Protein 1IHN (pdb70)

CATH classification: 3.40.1230.10

B-factor: mean 41.03, std 13.91, range [16.28, 86.59]

Sequence (222 aa):
SHFSDCRFGSVTYRGREYRSDIVVHVDGSVTPRRKEISRRKYGTSHVAEEELEELLEEKPESIIIGSGVHGALETGFRSDATVLPTCEAIKRYNEERSAGRRVAAIIHVTCSHFSDCRFGSVTYRGREYRSDIVVHVDGSVTPRRKEISRRKYGTSHVAEEELEELLEEKPESIIIGSGVHGALETGFRSDATVLPTCEAIKRYNEERSAGRRVAAIIHVTC

Radius of gyration: 17.79 Å; Cα contacts (8 Å, |Δi|>4): 492; chains: 2; bounding box: 38×43×44 Å

Solvent-accessible surface area: 10572 Å² total

InterPro domains:
  IPR007523 NDUFAF3/Mth938 domain-containing protein [PF04430] (3-108)
  IPR034096 Mth938 domain-containing protein [cd05126] (1-109)
  IPR036748 MTH938-like superfamily [G3DSA:3.40.1230.10] (1-111)
  IPR036748 MTH938-like superfamily [SSF64076] (2-111)

Organism: Methanothermobacter thermautotrophicus (strain ATCC 29096 / DSM 1053 / JCM 10044 / NBRC 100330 / Delta H) (NCBI:txid187420)

Nearest PDB structures (foldseek):
  1ihn-assembly2_B  TM=1.002E+00  e=2.138E-21  Methanothermobacter thermautotrophicus
  2cyj-assembly1_A  TM=8.741E-01  e=2.170E-11  Pyrococcus horikoshii OT3
  2q4q-assembly1_A  TM=7.690E-01  e=3.054E-07  Homo sapiens
  2q4q-assembly2_B  TM=7.538E-01  e=2.117E-06  Homo sapiens
  2fi9-assembly1_A  TM=6.230E-01  e=4.789E-04  Bartonella henselae str. Houston-1

Foldseek 3Di:
DWWDDADAQWTRTPRRIDSAKWKQALVRDIDHQPLVVVCVVPVGSLEACVSCVVRVVSVFPEEEEACEAVNSRYYPDDDRHHYDHQVVRVVVQCVCVVVVGSYMYIHGRHD/DWWDDADAQWTAIPRRIDRFKWKQALVRDIDHQPLVVVCVVPVGSLEEPVSCVVRVVSVFPAEEEQCEAVGDGYYDDDPHHHYDNQVVRVVVVVVCVVVVGRYIYIYGRHD

Structure (mmCIF, N/CA/C/O backbone):
data_1IHN
#
_entry.id   1IHN
#
_cell.length_a   63.630
_cell.length_b   63.630
_cell.length_c   116.800
_cell.angle_alpha   90.00
_cell.angle_beta   90.00
_cell.angle_gamma   90.00
#
_symmetry.space_group_name_H-M   'P 41 21 2'
#
loop_
_entity.id
_entity.type
_entity.pdbx_description
1 polymer 'hypothetical protein MTH938'
2 non-polymer 'CHLORIDE ION'
3 water water
#
loop_
_atom_site.group_PDB
_atom_site.id
_atom_site.type_symbol
_atom_site.label_atom_id
_atom_site.label_alt_id
_atom_site.label_comp_id
_atom_site.label_asym_id
_atom_site.label_entity_id
_atom_site.label_seq_id
_atom_site.pdbx_PDB_ins_code
_atom_site.Cartn_x
_atom_site.Cartn_y
_atom_site.Cartn_z
_atom_site.occupancy
_atom_site.B_iso_or_equiv
_atom_site.auth_seq_id
_atom_site.auth_comp_id
_atom_site.auth_asym_id
_atom_site.auth_atom_id
_atom_site.pdbx_PDB_model_num
ATOM 1 N N . SER A 1 1 ? 13.156 2.173 34.340 1.00 48.03 9 SER A N 1
ATOM 2 C CA . SER A 1 1 ? 13.415 2.800 35.672 1.00 51.38 9 SER A CA 1
ATOM 3 C C . SER A 1 1 ? 14.047 4.177 35.516 1.00 50.41 9 SER A C 1
ATOM 4 O O . SER A 1 1 ? 15.229 4.288 35.189 1.00 55.89 9 SER A O 1
ATOM 7 N N . HIS A 1 2 ? 13.257 5.223 35.755 1.00 45.90 10 HIS A N 1
ATOM 8 C CA . HIS A 1 2 ? 13.741 6.599 35.635 1.00 43.38 10 HIS A CA 1
ATOM 9 C C . HIS A 1 2 ? 14.133 7.153 37.007 1.00 39.68 10 HIS A C 1
ATOM 10 O O . HIS A 1 2 ? 13.374 7.903 37.629 1.00 37.37 10 HIS A O 1
ATOM 25 N N . PHE A 1 4 ? 17.382 8.744 39.771 1.00 32.43 12 PHE A N 1
ATOM 26 C CA . PHE A 1 4 ? 18.658 9.411 39.964 1.00 31.68 12 PHE A CA 1
ATOM 27 C C . PHE A 1 4 ? 19.394 8.353 40.783 1.00 34.28 12 PHE A C 1
ATOM 28 O O . PHE A 1 4 ? 18.793 7.708 41.645 1.00 28.28 12 PHE A O 1
ATOM 36 N N . SER A 1 5 ? 20.679 8.156 40.519 1.00 38.78 13 SER A N 1
ATOM 37 C CA . SER A 1 5 ? 21.435 7.150 41.258 1.00 38.05 13 SER A CA 1
ATOM 38 C C . SER A 1 5 ? 22.725 7.704 41.842 1.00 39.28 13 SER A C 1
ATOM 39 O O . SER A 1 5 ? 23.572 6.954 42.322 1.00 41.24 13 SER A O 1
ATOM 42 N N . ASP A 1 6 ? 22.875 9.021 41.803 1.00 40.09 14 ASP A N 1
ATOM 43 C CA . ASP A 1 6 ? 24.067 9.646 42.347 1.00 40.43 14 ASP A CA 1
ATOM 44 C C . ASP A 1 6 ? 23.979 11.164 42.376 1.00 41.63 14 ASP A C 1
ATOM 45 O O . ASP A 1 6 ? 23.509 11.799 41.429 1.00 40.02 14 ASP A O 1
ATOM 50 N N . CYS A 1 7 ? 24.431 11.732 43.487 1.00 42.58 15 CYS A N 1
ATOM 51 C CA . CYS A 1 7 ? 24.438 13.171 43.681 1.00 46.04 15 CYS A CA 1
ATOM 52 C C . CYS A 1 7 ? 25.733 13.536 44.384 1.00 46.42 15 CYS A C 1
ATOM 53 O O . CYS A 1 7 ? 26.160 12.852 45.313 1.00 49.05 15 CYS A O 1
ATOM 56 N N . ARG A 1 8 ? 26.357 14.609 43.919 1.00 46.54 16 ARG A N 1
ATOM 57 C CA . ARG A 1 8 ? 27.606 15.109 44.484 1.00 48.44 16 ARG A CA 1
ATOM 58 C C . ARG A 1 8 ? 27.824 16.476 43.857 1.00 50.23 16 ARG A C 1
ATOM 59 O O . ARG A 1 8 ? 27.203 16.791 42.841 1.00 47.20 16 ARG A O 1
ATOM 67 N N . PHE A 1 9 ? 28.690 17.294 44.447 1.00 50.31 17 PHE A N 1
ATOM 68 C CA . PHE A 1 9 ? 28.919 18.616 43.883 1.00 49.49 17 PHE A CA 1
ATOM 69 C C . PHE A 1 9 ? 29.298 18.493 42.418 1.00 43.72 17 PHE A C 1
ATOM 70 O O . PHE A 1 9 ? 30.108 17.647 42.051 1.00 44.00 17 PHE A O 1
ATOM 78 N N . GLY A 1 10 ? 28.694 19.337 41.588 1.00 42.50 18 GLY A N 1
ATOM 79 C CA . GLY A 1 10 ? 28.995 19.334 40.168 1.00 35.51 18 GLY A CA 1
ATOM 80 C C . GLY A 1 10 ? 28.527 18.140 39.363 1.00 34.33 18 GLY A C 1
ATOM 81 O O . GLY A 1 10 ? 28.811 18.070 38.165 1.00 39.77 18 GLY A O 1
ATOM 82 N N . SER A 1 11 ? 27.805 17.208 39.978 1.00 34.43 19 SER A N 1
ATOM 83 C CA . SER A 1 11 ? 27.349 16.045 39.224 1.00 38.11 19 SER A CA 1
ATOM 84 C C . SER A 1 11 ? 26.198 15.220 39.808 1.00 39.93 19 SER A C 1
ATOM 85 O O . SER A 1 11 ? 26.124 14.980 41.016 1.00 41.83 19 SER A O 1
ATOM 88 N N . VAL A 1 12 ? 25.301 14.795 38.923 1.00 33.52 20 VAL A N 1
ATOM 89 C CA . VAL A 1 12 ? 24.168 13.952 39.288 1.00 33.96 20 VAL A CA 1
ATOM 90 C C . VAL A 1 12 ? 24.057 12.881 38.213 1.00 32.78 20 VAL A C 1
ATOM 91 O O . VAL A 1 12 ? 24.477 13.095 37.072 1.00 29.75 20 VAL A O 1
ATOM 95 N N . THR A 1 13 ? 23.516 11.726 38.581 1.00 30.45 21 THR A N 1
ATOM 96 C CA . THR A 1 13 ? 23.350 10.635 37.635 1.00 29.22 21 THR A CA 1
ATOM 97 C C . THR A 1 13 ? 21.870 10.288 37.527 1.00 30.87 21 THR A C 1
ATOM 98 O O . THR A 1 13 ? 21.213 9.997 38.522 1.00 31.34 21 THR A O 1
ATOM 102 N N . TYR A 1 14 ? 21.350 10.332 36.307 1.00 29.06 22 TYR A N 1
ATOM 103 C CA . TYR A 1 14 ? 19.950 10.036 36.068 1.00 26.85 22 TYR A CA 1
ATOM 104 C C . TYR A 1 14 ? 19.841 9.011 34.951 1.00 29.02 22 TYR A C 1
ATOM 105 O O . TYR A 1 14 ? 20.378 9.208 33.863 1.00 29.61 22 TYR A O 1
ATOM 114 N N . ARG A 1 15 ? 19.144 7.918 35.231 1.00 33.59 23 ARG A N 1
ATOM 115 C CA . ARG A 1 15 ? 18.960 6.843 34.264 1.00 35.25 23 ARG A CA 1
ATOM 116 C C . ARG A 1 15 ? 20.285 6.316 33.723 1.00 37.53 23 ARG A C 1
ATOM 117 O O . ARG A 1 15 ? 20.433 6.069 32.527 1.00 38.12 23 ARG A O 1
ATOM 125 N N . GLY A 1 16 ? 21.250 6.160 34.622 1.00 37.21 24 GLY A N 1
ATOM 126 C CA . GLY A 1 16 ? 22.545 5.626 34.242 1.00 37.54 24 GLY A CA 1
ATOM 127 C C . GLY A 1 16 ? 23.516 6.585 33.593 1.00 36.44 24 GLY A C 1
ATOM 128 O O . GLY A 1 16 ? 24.641 6.202 33.271 1.00 35.14 24 GLY A O 1
ATOM 129 N N . ARG A 1 17 ? 23.102 7.829 33.389 1.00 38.28 25 ARG A N 1
ATOM 130 C CA . ARG A 1 17 ? 23.997 8.789 32.770 1.00 33.13 25 ARG A CA 1
ATOM 131 C C . ARG A 1 17 ? 24.329 9.941 33.695 1.00 35.08 25 ARG A C 1
ATOM 132 O O . ARG A 1 17 ? 23.451 10.507 34.351 1.00 32.59 25 ARG A O 1
ATOM 140 N N . GLU A 1 18 ? 25.610 10.287 33.733 1.00 32.30 26 GLU A N 1
ATOM 141 C CA . GLU A 1 18 ? 26.082 11.376 34.568 1.00 39.64 26 GLU A CA 1
ATOM 142 C C . GLU A 1 18 ? 25.991 12.720 33.848 1.00 38.76 26 GLU A C 1
ATOM 143 O O . GLU A 1 18 ? 26.358 12.839 32.675 1.00 38.77 26 GLU A O 1
ATOM 149 N N . TYR A 1 19 ? 25.488 13.727 34.556 1.00 33.31 27 TYR A N 1
ATOM 150 C CA . TYR A 1 19 ? 25.378 15.073 34.007 1.00 31.48 27 TYR A CA 1
ATOM 151 C C . TYR A 1 19 ? 26.169 15.992 34.921 1.00 29.79 27 TYR A C 1
ATOM 152 O O . TYR A 1 19 ? 25.933 16.029 36.127 1.00 31.12 27 TYR A O 1
ATOM 161 N N . ARG A 1 20 ? 27.122 16.719 34.354 1.00 31.16 28 ARG A N 1
ATOM 162 C CA . ARG A 1 20 ? 27.947 17.620 35.147 1.00 33.13 28 ARG A CA 1
ATOM 163 C C . ARG A 1 20 ? 27.563 19.076 34.927 1.00 35.25 28 ARG A C 1
ATOM 164 O O . ARG A 1 20 ? 28.338 19.987 35.205 1.00 37.81 28 ARG A O 1
ATOM 172 N N . SER A 1 21 ? 26.355 19.280 34.419 1.00 36.86 29 SER A N 1
ATOM 173 C CA . SER A 1 21 ? 25.830 20.613 34.176 1.00 36.55 29 SER A CA 1
ATOM 174 C C . SER A 1 21 ? 24.377 20.589 34.633 1.00 31.99 29 SER A C 1
ATOM 175 O O . SER A 1 21 ? 23.823 19.515 34.857 1.00 29.96 29 SER A O 1
ATOM 178 N N . ASP A 1 22 ? 23.760 21.757 34.786 1.00 29.26 30 ASP A N 1
ATOM 179 C CA . ASP A 1 22 ? 22.366 21.814 35.223 1.00 28.07 30 ASP A CA 1
ATOM 180 C C . ASP A 1 22 ? 21.438 21.181 34.192 1.00 28.46 30 ASP A C 1
ATOM 181 O O . ASP A 1 22 ? 21.613 21.368 32.992 1.00 27.14 30 ASP A O 1
ATOM 186 N N . ILE A 1 23 ? 20.442 20.438 34.663 1.00 26.61 31 ILE A N 1
ATOM 187 C CA . ILE A 1 23 ? 19.521 19.779 33.752 1.00 25.14 31 ILE A CA 1
ATOM 188 C C . ILE A 1 23 ? 18.061 19.896 34.136 1.00 24.41 31 ILE A C 1
ATOM 189 O O . ILE A 1 23 ? 17.710 20.218 35.276 1.00 21.57 31 ILE A O 1
ATOM 194 N N . VAL A 1 24 ? 17.222 19.618 33.150 1.00 22.60 32 VAL A N 1
ATOM 195 C CA . VAL A 1 24 ? 15.780 19.619 33.306 1.00 24.34 32 VAL A CA 1
ATOM 196 C C . VAL A 1 24 ? 15.332 18.179 33.035 1.00 29.30 32 VAL A C 1
ATOM 197 O O . VAL A 1 24 ? 15.634 17.618 31.976 1.00 20.73 32 VAL A O 1
ATOM 201 N N . VAL A 1 25 ? 14.643 17.576 33.998 1.00 30.72 33 VAL A N 1
ATOM 202 C CA . VAL A 1 25 ? 14.131 16.225 33.820 1.00 30.79 33 VAL A CA 1
ATOM 203 C C . VAL A 1 25 ? 12.635 16.350 33.507 1.00 29.31 33 VAL A C 1
ATOM 204 O O . VAL A 1 25 ? 11.849 16.844 34.319 1.00 25.70 33 VAL A O 1
ATOM 208 N N . HIS A 1 26 ? 12.261 15.917 32.309 1.00 26.25 34 HIS A N 1
ATOM 209 C CA . HIS A 1 26 ? 10.884 15.984 31.845 1.00 21.89 34 HIS A CA 1
ATOM 210 C C . HIS A 1 26 ? 10.028 14.825 32.371 1.00 25.14 34 HIS A C 1
ATOM 211 O O . HIS A 1 26 ? 10.547 13.791 32.791 1.00 25.55 34 HIS A O 1
ATOM 218 N N . VAL A 1 27 ? 8.714 15.012 32.348 1.00 25.78 35 VAL A N 1
ATOM 219 C CA . VAL A 1 27 ? 7.778 14.005 32.834 1.00 31.37 35 VAL A CA 1
ATOM 220 C C . VAL A 1 27 ? 7.995 12.620 32.232 1.00 32.46 35 VAL A C 1
ATOM 221 O O . VAL A 1 27 ? 7.852 11.612 32.921 1.00 33.95 35 VAL A O 1
ATOM 225 N N . ASP A 1 28 ? 8.351 12.571 30.954 1.00 31.08 36 ASP A N 1
ATOM 226 C CA . ASP A 1 28 ? 8.568 11.300 30.269 1.00 34.71 36 ASP A CA 1
ATOM 227 C C . ASP A 1 28 ? 9.957 10.674 30.458 1.00 37.71 36 ASP A C 1
ATOM 228 O O . ASP A 1 28 ? 10.257 9.637 29.862 1.00 37.33 36 ASP A O 1
ATOM 233 N N . GLY A 1 29 ? 10.808 11.300 31.266 1.00 35.48 37 GLY A N 1
ATOM 234 C CA . GLY A 1 29 ? 12.134 10.745 31.487 1.00 27.78 37 GLY A CA 1
ATOM 235 C C . GLY A 1 29 ? 13.225 11.396 30.656 1.00 32.72 37 GLY A C 1
ATOM 236 O O . GLY A 1 29 ? 14.406 11.097 30.834 1.00 26.70 37 GLY A O 1
ATOM 237 N N . SER A 1 30 ? 12.837 12.279 29.739 1.00 31.57 38 SER A N 1
ATOM 238 C CA . SER A 1 30 ? 13.802 12.974 28.895 1.00 30.99 38 SER A CA 1
ATOM 239 C C . SER A 1 30 ? 14.610 13.986 29.703 1.00 30.82 38 SER A C 1
ATOM 240 O O . SER A 1 30 ? 14.182 14.445 30.761 1.00 27.39 38 SER A O 1
ATOM 243 N N . VAL A 1 31 ? 15.783 14.329 29.189 1.00 26.37 39 VAL A N 1
ATOM 244 C CA . VAL A 1 31 ? 16.655 15.283 29.839 1.00 26.29 39 VAL A CA 1
ATOM 245 C C . VAL A 1 31 ? 17.132 16.321 28.832 1.00 28.30 39 VAL A C 1
ATOM 246 O O . VAL A 1 31 ? 17.562 15.973 27.736 1.00 30.37 39 VAL A O 1
ATOM 250 N N . THR A 1 32 ? 17.046 17.591 29.213 1.00 26.49 40 THR A N 1
ATOM 251 C CA . THR A 1 32 ? 17.512 18.682 28.370 1.00 26.26 40 THR A CA 1
ATOM 252 C C . THR A 1 32 ? 18.318 19.635 29.244 1.00 27.32 40 THR A C 1
ATOM 253 O O . THR A 1 32 ? 18.167 19.653 30.474 1.00 24.13 40 THR A O 1
ATOM 257 N N . PRO A 1 33 ? 19.204 20.425 28.625 1.00 25.85 41 PRO A N 1
ATOM 258 C CA . PRO A 1 33 ? 20.029 21.375 29.373 1.00 29.49 41 PRO A CA 1
ATOM 259 C C . PRO A 1 33 ? 19.164 22.461 29.997 1.00 28.34 41 PRO A C 1
ATOM 260 O O . PRO A 1 33 ? 18.191 22.912 29.390 1.00 25.28 41 PRO A O 1
ATOM 264 N N . ARG A 1 34 ? 19.515 22.879 31.205 1.00 23.93 42 ARG A N 1
ATOM 265 C CA . ARG A 1 34 ? 18.769 23.940 31.858 1.00 26.64 42 ARG A CA 1
ATOM 266 C C . ARG A 1 34 ? 18.978 25.214 31.037 1.00 27.57 42 ARG A C 1
ATOM 267 O O . ARG A 1 34 ? 20.081 25.484 30.572 1.00 25.93 42 ARG A O 1
ATOM 275 N N . ARG A 1 35 ? 17.919 25.992 30.852 1.00 30.44 43 ARG A N 1
ATOM 276 C CA . ARG A 1 35 ? 18.019 27.228 30.078 1.00 34.35 43 ARG A CA 1
ATOM 277 C C . ARG A 1 35 ? 18.406 28.411 30.962 1.00 29.91 43 ARG A C 1
ATOM 278 O O . ARG A 1 35 ? 17.586 29.288 31.242 1.00 30.33 43 ARG A O 1
ATOM 286 N N . LYS A 1 36 ? 19.662 28.435 31.391 1.00 31.43 44 LYS A N 1
ATOM 287 C CA . LYS A 1 36 ? 20.157 29.501 32.255 1.00 33.63 44 LYS A CA 1
ATOM 288 C C . LYS A 1 36 ? 20.016 30.906 31.674 1.00 31.65 44 LYS A C 1
ATOM 289 O O . LYS A 1 36 ? 19.919 31.873 32.426 1.00 29.48 44 LYS A O 1
ATOM 295 N N . GLU A 1 37 ? 20.004 31.019 30.346 1.00 30.22 45 GLU A N 1
ATOM 296 C CA . GLU A 1 37 ? 19.892 32.324 29.685 1.00 30.16 45 GLU A CA 1
ATOM 297 C C . GLU A 1 37 ? 18.606 33.049 30.056 1.00 28.01 45 GLU A C 1
ATOM 298 O O . GLU A 1 37 ? 18.582 34.276 30.155 1.00 29.01 45 GLU A O 1
ATOM 304 N N . ILE A 1 38 ? 17.532 32.292 30.246 1.00 25.57 46 ILE A N 1
ATOM 305 C CA . ILE A 1 38 ? 16.257 32.891 30.605 1.00 27.03 46 ILE A CA 1
ATOM 306 C C . ILE A 1 38 ? 16.420 33.762 31.847 1.00 26.14 46 ILE A C 1
ATOM 307 O O . ILE A 1 38 ? 16.020 34.923 31.862 1.00 27.55 46 ILE A O 1
ATOM 312 N N . SER A 1 39 ? 17.032 33.198 32.878 1.00 23.59 47 SER A N 1
ATOM 313 C CA . SER A 1 39 ? 17.242 33.916 34.120 1.00 29.15 47 SER A CA 1
ATOM 314 C C . SER A 1 39 ? 18.352 34.958 34.034 1.00 28.49 47 SER A C 1
ATOM 315 O O . SER A 1 39 ? 18.270 36.008 34.665 1.00 25.69 47 SER A O 1
ATOM 318 N N . ARG A 1 40 ? 19.392 34.674 33.260 1.00 27.12 48 ARG A N 1
ATOM 319 C CA . ARG A 1 40 ? 20.482 35.631 33.133 1.00 31.73 48 ARG A CA 1
ATOM 320 C C . ARG A 1 40 ? 19.972 36.906 32.466 1.00 32.02 48 ARG A C 1
ATOM 321 O O . ARG A 1 40 ? 20.373 38.015 32.825 1.00 30.32 48 ARG A O 1
ATOM 329 N N . ARG A 1 41 ? 19.080 36.742 31.497 1.00 32.48 49 ARG A N 1
ATOM 330 C CA . ARG A 1 41 ? 18.518 37.881 30.782 1.00 32.67 49 ARG A CA 1
ATOM 331 C C . ARG A 1 41 ? 17.590 38.700 31.659 1.00 32.96 49 ARG A C 1
ATOM 332 O O . ARG A 1 41 ? 17.535 39.922 31.543 1.00 31.00 49 ARG A O 1
ATOM 340 N N . LYS A 1 42 ? 16.864 38.025 32.541 1.00 32.37 50 LYS A N 1
ATOM 341 C CA . LYS A 1 42 ? 15.934 38.715 33.416 1.00 32.58 50 LYS A CA 1
ATOM 342 C C . LYS A 1 42 ? 16.543 39.298 34.687 1.00 34.70 50 LYS A C 1
ATOM 343 O O . LYS A 1 42 ? 16.116 40.355 35.151 1.00 39.34 50 LYS A O 1
ATOM 349 N N . TYR A 1 43 ? 17.538 38.622 35.250 1.00 29.09 51 TYR A N 1
ATOM 350 C CA . TYR A 1 43 ? 18.146 39.088 36.492 1.00 30.77 51 TYR A CA 1
ATOM 351 C C . TYR A 1 43 ? 19.615 39.486 36.415 1.00 30.87 51 TYR A C 1
ATOM 352 O O . TYR A 1 43 ? 20.142 40.089 37.351 1.00 36.30 51 TYR A O 1
ATOM 361 N N . GLY A 1 44 ? 20.278 39.148 35.314 1.00 29.10 52 GLY A N 1
ATOM 362 C CA . GLY A 1 44 ? 21.686 39.478 35.182 1.00 23.23 52 GLY A CA 1
ATOM 363 C C . GLY A 1 44 ? 22.529 38.380 35.800 1.00 28.44 52 GLY A C 1
ATOM 364 O O . GLY A 1 44 ? 23.748 38.495 35.892 1.00 33.61 52 GLY A O 1
ATOM 365 N N . THR A 1 45 ? 21.863 37.316 36.240 1.00 28.62 53 THR A N 1
ATOM 366 C CA . THR A 1 45 ? 22.522 36.163 36.840 1.00 27.83 53 THR A CA 1
ATOM 367 C C . THR A 1 45 ? 21.564 34.979 36.793 1.00 28.17 53 THR A C 1
ATOM 368 O O . THR A 1 45 ? 20.351 35.157 36.867 1.00 29.79 53 THR A O 1
ATOM 372 N N . SER A 1 46 ? 22.101 33.773 36.658 1.00 27.67 54 SER A N 1
ATOM 373 C CA . SER A 1 46 ? 21.249 32.594 36.624 1.00 31.66 54 SER A CA 1
ATOM 374 C C . SER A 1 46 ? 21.104 31.984 38.018 1.00 30.84 54 SER A C 1
ATOM 375 O O . SER A 1 46 ? 20.499 30.924 38.176 1.00 25.75 54 SER A O 1
ATOM 378 N N . HIS A 1 47 ? 21.655 32.666 39.023 1.00 33.81 55 HIS A N 1
ATOM 379 C CA . HIS A 1 47 ? 21.580 32.203 40.409 1.00 34.51 55 HIS A CA 1
ATOM 380 C C . HIS A 1 47 ? 20.205 32.477 40.993 1.00 35.80 55 HIS A C 1
ATOM 381 O O . HIS A 1 47 ? 19.860 31.998 42.077 1.00 36.89 55 HIS A O 1
ATOM 388 N N . VAL A 1 48 ? 19.433 33.279 40.271 1.00 33.64 56 VAL A N 1
ATOM 389 C CA . VAL A 1 48 ? 18.067 33.598 40.651 1.00 33.33 56 VAL A CA 1
ATOM 390 C C . VAL A 1 48 ? 17.294 32.978 39.502 1.00 36.85 56 VAL A C 1
ATOM 391 O O . VAL A 1 48 ? 17.482 33.365 38.348 1.00 37.87 56 VAL A O 1
ATOM 403 N N . ALA A 1 50 ? 14.235 32.324 37.106 1.00 33.09 58 ALA A N 1
ATOM 404 C CA . ALA A 1 50 ? 13.048 33.014 36.629 1.00 33.06 58 ALA A CA 1
ATOM 405 C C . ALA A 1 50 ? 11.942 31.967 36.558 1.00 39.34 58 ALA A C 1
ATOM 406 O O . ALA A 1 50 ? 12.221 30.780 36.344 1.00 40.25 58 ALA A O 1
ATOM 408 N N . GLU A 1 51 ? 10.695 32.390 36.743 1.00 40.80 59 GLU A N 1
ATOM 409 C CA . GLU A 1 51 ? 9.585 31.448 36.682 1.00 41.70 59 GLU A CA 1
ATOM 410 C C . GLU A 1 51 ? 9.426 30.932 35.261 1.00 34.05 59 GLU A C 1
ATOM 411 O O . GLU A 1 51 ? 8.895 29.844 35.044 1.00 29.89 59 GLU A O 1
ATOM 417 N N . GLU A 1 52 ? 9.892 31.716 34.294 1.00 31.06 60 GLU A N 1
ATOM 418 C CA . GLU A 1 52 ? 9.804 31.318 32.897 1.00 33.81 60 GLU A CA 1
ATOM 419 C C . GLU A 1 52 ? 10.530 29.988 32.675 1.00 31.58 60 GLU A C 1
ATOM 420 O O . GLU A 1 52 ? 10.206 29.247 31.749 1.00 36.17 60 GLU A O 1
ATOM 426 N N . GLU A 1 53 ? 11.519 29.688 33.512 1.00 30.12 61 GLU A N 1
ATOM 427 C CA . GLU A 1 53 ? 12.252 28.432 33.374 1.00 34.84 61 GLU A CA 1
ATOM 428 C C . GLU A 1 53 ? 11.342 27.218 33.564 1.00 33.50 61 GLU A C 1
ATOM 429 O O . GLU A 1 53 ? 11.608 26.149 33.016 1.00 32.93 61 GLU A O 1
ATOM 435 N N . LEU A 1 54 ? 10.268 27.390 34.331 1.00 35.72 62 LEU A N 1
ATOM 436 C CA . LEU A 1 54 ? 9.311 26.309 34.590 1.00 38.13 62 LEU A CA 1
ATOM 437 C C . LEU A 1 54 ? 8.283 26.164 33.469 1.00 43.37 62 LEU A C 1
ATOM 438 O O . LEU A 1 54 ? 7.647 25.116 33.329 1.00 42.66 62 LEU A O 1
ATOM 443 N N . GLU A 1 55 ? 8.119 27.222 32.683 1.00 45.87 63 GLU A N 1
ATOM 444 C CA . GLU A 1 55 ? 7.150 27.240 31.594 1.00 47.93 63 GLU A CA 1
ATOM 445 C C . GLU A 1 55 ? 7.191 26.006 30.692 1.00 48.31 63 GLU A C 1
ATOM 446 O O . GLU A 1 55 ? 6.140 25.462 30.338 1.00 45.69 63 GLU A O 1
ATOM 452 N N . GLU A 1 56 ? 8.387 25.554 30.323 1.00 43.56 64 GLU A N 1
ATOM 453 C CA . GLU A 1 56 ? 8.487 24.387 29.457 1.00 43.35 64 GLU A CA 1
ATOM 454 C C . GLU A 1 56 ? 7.970 23.127 30.148 1.00 41.01 64 GLU A C 1
ATOM 455 O O . GLU A 1 56 ? 7.555 22.180 29.490 1.00 43.32 64 GLU A O 1
ATOM 461 N N . LEU A 1 57 ? 7.984 23.118 31.476 1.00 41.10 65 LEU A N 1
ATOM 462 C CA . LEU A 1 57 ? 7.510 21.957 32.219 1.00 41.78 65 LEU A CA 1
ATOM 463 C C . LEU A 1 57 ? 5.999 21.970 32.434 1.00 42.81 65 LEU A C 1
ATOM 464 O O . LEU A 1 57 ? 5.358 20.921 32.425 1.00 40.08 65 LEU A O 1
ATOM 469 N N . LEU A 1 58 ? 5.436 23.160 32.616 1.00 45.79 66 LEU A N 1
ATOM 470 C CA . LEU A 1 58 ? 4.004 23.311 32.845 1.00 49.87 66 LEU A CA 1
ATOM 471 C C . LEU A 1 58 ? 3.168 22.713 31.718 1.00 50.41 66 LEU A C 1
ATOM 472 O O . LEU A 1 58 ? 2.012 22.335 31.919 1.00 49.63 66 LEU A O 1
ATOM 477 N N . GLU A 1 59 ? 3.762 22.623 30.534 1.00 51.22 67 GLU A N 1
ATOM 478 C CA . GLU A 1 59 ? 3.079 22.079 29.364 1.00 51.77 67 GLU A CA 1
ATOM 479 C C . GLU A 1 59 ? 2.898 20.564 29.480 1.00 48.39 67 GLU A C 1
ATOM 480 O O . GLU A 1 59 ? 1.935 19.996 28.964 1.00 46.14 67 GLU A O 1
ATOM 486 N N . GLU A 1 60 ? 3.838 19.916 30.158 1.00 45.16 68 GLU A N 1
ATOM 487 C CA . GLU A 1 60 ? 3.798 18.473 30.344 1.00 43.59 68 GLU A CA 1
ATOM 488 C C . GLU A 1 60 ? 2.794 18.084 31.421 1.00 44.18 68 GLU A C 1
ATOM 489 O O . GLU A 1 60 ? 2.599 16.901 31.702 1.00 39.54 68 GLU A O 1
ATOM 495 N N . LYS A 1 61 ? 2.163 19.092 32.018 1.00 43.81 69 LYS A N 1
ATOM 496 C CA . LYS A 1 61 ? 1.173 18.888 33.069 1.00 46.89 69 LYS A CA 1
ATOM 497 C C . LYS A 1 61 ? 1.604 17.894 34.141 1.00 47.68 69 LYS A C 1
ATOM 498 O O . LYS A 1 61 ? 0.99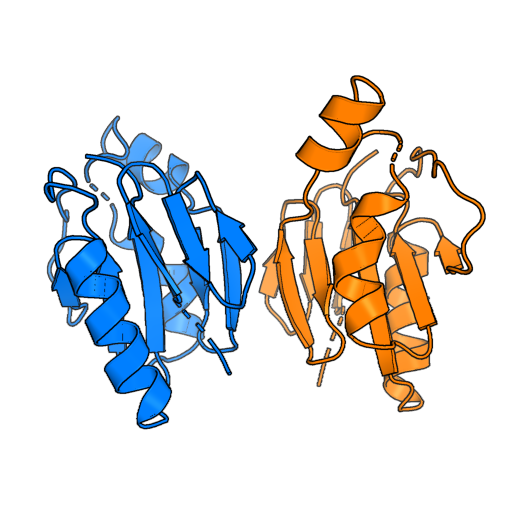6 16.834 34.304 1.00 47.89 69 LYS A O 1
ATOM 504 N N . PRO A 1 62 ? 2.671 18.226 34.885 1.00 43.93 70 PRO A N 1
ATOM 505 C CA . PRO A 1 62 ? 3.166 17.349 35.946 1.00 41.14 70 PRO A CA 1
ATOM 506 C C . PRO A 1 62 ? 2.343 17.530 37.218 1.00 41.15 70 PRO A C 1
ATOM 507 O O . PRO A 1 62 ? 1.702 18.561 37.407 1.00 36.27 70 PRO A O 1
ATOM 511 N N . GLU A 1 63 ? 2.364 16.523 38.083 1.00 43.14 71 GLU A N 1
ATOM 512 C CA . GLU A 1 63 ? 1.630 16.575 39.342 1.00 44.42 71 GLU A CA 1
ATOM 513 C C . GLU A 1 63 ? 2.548 17.164 40.405 1.00 44.53 71 GLU A C 1
ATOM 514 O O . GLU A 1 63 ? 2.118 17.487 41.514 1.00 45.11 71 GLU A O 1
ATOM 520 N N . SER A 1 64 ? 3.822 17.295 40.055 1.00 43.25 72 SER A N 1
ATOM 521 C CA . SER A 1 64 ? 4.806 17.828 40.980 1.00 35.68 72 SER A CA 1
ATOM 522 C C . SER A 1 64 ? 6.083 18.253 40.281 1.00 35.32 72 SER A C 1
ATOM 523 O O . SER A 1 64 ? 6.615 17.538 39.425 1.00 30.10 72 SER A O 1
ATOM 526 N N . ILE A 1 65 ? 6.573 19.427 40.660 1.00 37.30 73 ILE A N 1
ATOM 527 C CA . ILE A 1 65 ? 7.805 19.951 40.104 1.00 33.24 73 ILE A CA 1
ATOM 528 C C . ILE A 1 65 ? 8.801 20.095 41.236 1.00 33.99 73 ILE A C 1
ATOM 529 O O . ILE A 1 65 ? 8.542 20.786 42.220 1.00 34.67 73 ILE A O 1
ATOM 534 N N . ILE A 1 66 ? 9.939 19.429 41.097 1.00 33.55 74 ILE A N 1
ATOM 535 C CA . ILE A 1 66 ? 10.975 19.492 42.104 1.00 27.44 74 ILE A CA 1
ATOM 536 C C . ILE A 1 66 ? 12.136 20.309 41.572 1.00 30.85 74 ILE A C 1
ATOM 537 O O . ILE A 1 66 ? 12.592 20.106 40.448 1.00 30.01 74 ILE A O 1
ATOM 542 N N . ILE A 1 67 ? 12.610 21.240 42.386 1.00 31.63 75 ILE A N 1
ATOM 543 C CA . ILE A 1 67 ? 13.729 22.077 42.004 1.00 29.20 75 ILE A CA 1
ATOM 544 C C . ILE A 1 67 ? 14.898 21.816 42.939 1.00 29.58 75 ILE A C 1
ATOM 545 O O . ILE A 1 67 ? 14.787 21.998 44.154 1.00 27.48 75 ILE A O 1
ATOM 550 N N . GLY A 1 68 ? 16.005 21.355 42.368 1.00 28.22 76 GLY A N 1
ATOM 551 C CA . GLY A 1 68 ? 17.197 21.113 43.153 1.00 25.64 76 GLY A CA 1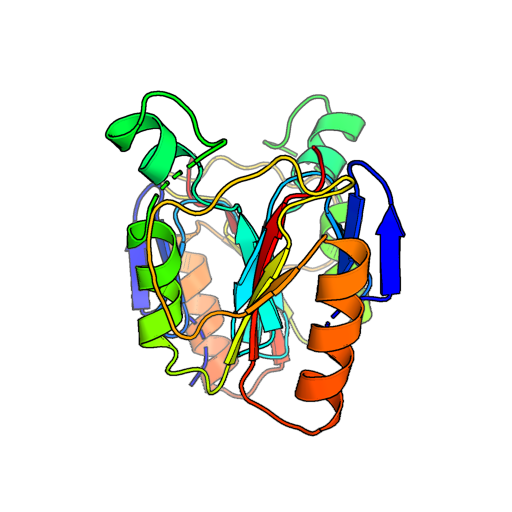
ATOM 552 C C . GLY A 1 68 ? 17.968 22.419 43.188 1.00 29.87 76 GLY A C 1
ATOM 553 O O . GLY A 1 68 ? 18.592 22.807 42.193 1.00 24.56 76 GLY A O 1
ATOM 554 N N 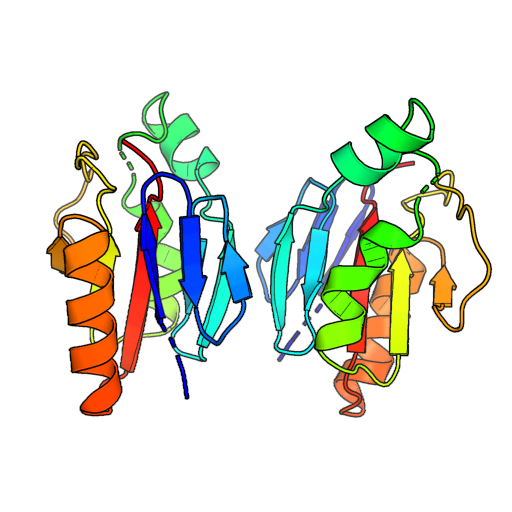. SER A 1 69 ? 17.917 23.106 44.330 1.00 30.39 77 SER A N 1
ATOM 555 C CA . SER A 1 69 ? 18.591 24.390 44.492 1.00 29.87 77 SER A CA 1
ATOM 556 C C . SER A 1 69 ? 20.127 24.286 44.551 1.00 33.43 77 SER A C 1
ATOM 557 O O . SER A 1 69 ? 20.817 25.277 44.837 1.00 36.13 77 SER A O 1
ATOM 560 N N . GLY A 1 70 ? 20.644 23.100 44.278 1.00 36.95 78 GLY A N 1
ATOM 561 C CA . GLY A 1 70 ? 22.108 22.881 44.187 1.00 37.60 78 GLY A CA 1
ATOM 562 C C . GLY A 1 70 ? 22.692 22.225 45.438 1.00 40.89 78 GLY A C 1
ATOM 563 O O . GLY A 1 70 ? 21.986 21.980 46.424 1.00 35.83 78 GLY A O 1
ATOM 564 N N . VAL A 1 71 ? 23.985 21.959 45.323 1.00 45.34 79 VAL A N 1
ATOM 565 C CA . VAL A 1 71 ? 24.792 21.386 46.407 1.00 52.04 79 VAL A CA 1
ATOM 566 C C . VAL A 1 71 ? 25.213 22.542 47.334 1.00 60.34 79 VAL A C 1
ATOM 567 O O . VAL A 1 71 ? 26.101 23.332 46.996 1.00 59.61 79 VAL A O 1
ATOM 571 N N . HIS A 1 72 ? 24.536 22.606 48.479 1.00 64.64 80 HIS A N 1
ATOM 572 C CA . HIS A 1 72 ? 24.722 23.666 49.523 1.00 67.41 80 HIS A CA 1
ATOM 573 C C . HIS A 1 72 ? 23.649 24.769 49.402 1.00 70.01 80 HIS A C 1
ATOM 574 O O . HIS A 1 72 ? 23.756 25.827 50.053 1.00 72.05 80 HIS A O 1
ATOM 581 N N . GLY A 1 73 ? 22.720 24.446 48.544 1.00 66.57 81 GLY A N 1
ATOM 582 C CA . GLY A 1 73 ? 21.493 25.196 48.185 1.00 61.93 81 GLY A CA 1
ATOM 583 C C . GLY A 1 73 ? 21.639 26.718 47.977 1.00 60.60 81 GLY A C 1
ATOM 584 O O . GLY A 1 73 ? 20.729 27.489 48.300 1.00 54.37 81 GLY A O 1
ATOM 585 N N . ALA A 1 74 ? 22.732 27.170 47.411 1.00 61.72 82 ALA A N 1
ATOM 586 C CA . ALA A 1 74 ? 22.928 28.619 47.183 1.00 64.45 82 ALA A CA 1
ATOM 587 C C . ALA A 1 74 ? 21.843 29.211 46.232 1.00 65.63 82 ALA A C 1
ATOM 588 O O . ALA A 1 74 ? 21.327 30.317 46.445 1.00 68.74 82 ALA A O 1
ATOM 590 N N . LEU A 1 75 ? 21.495 28.474 45.179 1.00 63.27 83 LEU A N 1
ATOM 591 C CA . LEU A 1 75 ? 20.517 28.948 44.154 1.00 60.35 83 LEU A CA 1
ATOM 592 C C . LEU A 1 75 ? 19.180 29.357 44.800 1.00 58.17 83 LEU A C 1
ATOM 593 O O . LEU A 1 75 ? 18.614 28.626 45.624 1.00 59.23 83 LEU A O 1
ATOM 598 N N . GLU A 1 76 ? 18.695 30.527 44.389 1.00 56.59 84 GLU A N 1
ATOM 599 C CA . GLU A 1 76 ? 17.452 31.102 44.935 1.00 53.04 84 GLU A CA 1
ATOM 600 C C . GLU A 1 76 ? 16.329 31.168 43.903 1.00 51.89 84 GLU A C 1
ATOM 601 O O . GLU A 1 76 ? 16.568 31.272 42.702 1.00 51.07 84 GLU A O 1
ATOM 603 N N . THR A 1 77 ? 15.097 31.116 44.392 1.00 51.86 85 THR A N 1
ATOM 604 C CA . THR A 1 77 ? 13.924 31.173 43.536 1.00 59.81 85 THR A CA 1
ATOM 605 C C . THR A 1 77 ? 13.371 32.592 43.513 1.00 62.63 85 THR A C 1
ATOM 606 O O . THR A 1 77 ? 13.262 33.240 44.555 1.00 63.05 85 THR A O 1
ATOM 610 N N . GLY A 1 78 ? 13.025 33.071 42.324 1.00 62.88 86 GLY A N 1
ATOM 611 C CA . GLY A 1 78 ? 12.485 34.412 42.202 1.00 64.67 86 GLY A CA 1
ATOM 612 C C . GLY A 1 78 ? 10.994 34.387 41.943 1.00 66.93 86 GLY A C 1
ATOM 613 O O . GLY A 1 78 ? 10.492 35.128 41.096 1.00 67.22 86 GLY A O 1
ATOM 614 N N . PHE A 1 79 ? 10.282 33.535 42.677 1.00 67.49 87 PHE A N 1
ATOM 615 C CA . PHE A 1 79 ? 8.838 33.408 42.510 1.00 65.07 87 PHE A CA 1
ATOM 616 C C . PHE A 1 79 ? 8.229 32.457 43.532 1.00 65.13 87 PHE A C 1
ATOM 617 O O . PHE A 1 79 ? 8.941 31.753 44.251 1.00 64.65 87 PHE A O 1
ATOM 625 N N . ARG A 1 80 ? 6.901 32.443 43.576 1.00 62.11 88 ARG A N 1
ATOM 626 C CA . ARG A 1 80 ? 6.160 31.570 44.474 1.00 62.69 88 ARG A CA 1
ATOM 627 C C . ARG A 1 80 ? 5.372 30.601 43.599 1.00 61.64 88 ARG A C 1
ATOM 628 O O . ARG A 1 80 ? 4.630 31.020 42.709 1.00 60.56 88 ARG A O 1
ATOM 630 N N . SER A 1 81 ? 5.549 29.306 43.839 1.00 61.74 89 SER A N 1
ATOM 631 C CA . SER A 1 81 ? 4.860 28.283 43.059 1.00 61.41 89 SER A CA 1
ATOM 632 C C . SER A 1 81 ? 4.654 27.014 43.876 1.00 57.62 89 SER A C 1
ATOM 633 O O . SER A 1 81 ? 5.134 26.907 45.005 1.00 57.03 89 SER A O 1
ATOM 636 N N . ASP A 1 82 ? 3.936 26.056 43.301 1.00 53.93 90 ASP A N 1
ATOM 637 C CA . ASP A 1 82 ? 3.682 24.789 43.975 1.00 52.80 90 ASP A CA 1
ATOM 638 C C . ASP A 1 82 ? 4.953 23.943 43.960 1.00 51.54 90 ASP A C 1
ATOM 639 O O . ASP A 1 82 ? 5.075 22.975 44.712 1.00 50.47 90 ASP A O 1
ATOM 641 N N . ALA A 1 83 ? 5.898 24.322 43.103 1.00 47.50 91 ALA A N 1
ATOM 642 C CA . ALA A 1 83 ? 7.162 23.604 42.972 1.00 43.25 91 ALA A CA 1
ATOM 643 C C . ALA A 1 83 ? 7.885 23.413 44.301 1.00 40.25 91 ALA A C 1
ATOM 644 O O . ALA A 1 83 ? 7.945 24.320 45.132 1.00 40.59 91 ALA A O 1
ATOM 646 N N . THR A 1 84 ? 8.441 22.222 44.484 1.00 39.51 92 THR A N 1
ATOM 647 C CA . THR A 1 84 ? 9.169 21.874 45.698 1.00 40.15 92 THR A CA 1
ATOM 648 C C . THR A 1 84 ? 10.658 22.177 45.562 1.00 38.10 92 THR A C 1
ATOM 649 O O . THR A 1 84 ? 11.358 21.521 44.794 1.00 37.01 92 THR A O 1
ATOM 653 N N . VAL A 1 85 ? 11.141 23.166 46.308 1.00 34.92 93 VAL A N 1
ATOM 654 C CA . VAL A 1 85 ? 12.551 23.521 46.259 1.00 36.22 93 VAL A CA 1
ATOM 655 C C . VAL A 1 85 ? 13.296 22.852 47.408 1.00 40.45 93 VAL A C 1
ATOM 656 O O . VAL A 1 85 ? 12.901 22.964 48.570 1.00 45.30 93 VAL A O 1
ATOM 660 N N . LEU A 1 86 ? 14.380 22.158 47.076 1.00 37.14 94 LEU A N 1
ATOM 661 C CA . LEU A 1 86 ? 15.178 21.449 48.068 1.00 38.89 94 LEU A CA 1
ATOM 662 C C . LEU A 1 86 ? 16.633 21.382 47.631 1.00 39.11 94 LEU A C 1
ATOM 663 O O . LEU A 1 86 ? 16.936 21.496 46.441 1.00 38.41 94 LEU A O 1
ATOM 668 N N . PRO A 1 87 ? 17.558 21.221 48.592 1.00 37.85 95 PRO A N 1
ATOM 669 C CA . PRO A 1 87 ? 18.965 21.134 48.205 1.00 36.29 95 PRO A CA 1
ATOM 670 C C . PRO A 1 87 ? 18.989 19.964 47.228 1.00 38.61 95 PRO A C 1
ATOM 671 O O . PRO A 1 87 ? 18.261 18.990 47.418 1.00 39.58 95 PRO A O 1
ATOM 675 N N . THR A 1 88 ? 19.810 20.058 46.192 1.00 37.61 96 THR A N 1
ATOM 676 C CA . THR A 1 88 ? 19.865 19.027 45.163 1.00 35.56 96 THR A CA 1
ATOM 677 C C . THR A 1 88 ? 19.916 17.572 45.622 1.00 36.28 96 THR A C 1
ATOM 678 O O . THR A 1 88 ? 19.102 16.759 45.183 1.00 32.28 96 THR A O 1
ATOM 682 N N . CYS A 1 89 ? 20.850 17.225 46.499 1.00 37.30 97 CYS A N 1
ATOM 683 C CA . CYS A 1 89 ? 20.929 15.837 46.931 1.00 39.65 97 CYS A CA 1
ATOM 684 C C . CYS A 1 89 ? 19.684 15.381 47.698 1.00 36.59 97 CYS A C 1
ATOM 685 O O . CYS A 1 89 ? 19.423 14.185 47.813 1.00 37.02 97 CYS A O 1
ATOM 688 N N . GLU A 1 90 ? 18.910 16.332 48.211 1.00 33.41 98 GLU A N 1
ATOM 689 C CA . GLU A 1 90 ? 17.663 16.003 48.906 1.00 35.69 98 GLU A CA 1
ATOM 690 C C . GLU A 1 90 ? 16.548 15.996 47.860 1.00 32.20 98 GLU A C 1
ATOM 691 O O . GLU A 1 90 ? 15.551 15.287 47.986 1.00 36.31 98 GLU A O 1
ATOM 697 N N . ALA A 1 91 ? 16.734 16.791 46.815 1.00 29.10 99 ALA A N 1
ATOM 698 C CA . ALA A 1 91 ? 15.752 16.890 45.746 1.00 29.70 99 ALA A CA 1
ATOM 699 C C . ALA A 1 91 ? 15.643 15.607 44.934 1.00 25.71 99 ALA A C 1
ATOM 700 O O . ALA A 1 91 ? 14.540 15.195 44.571 1.00 26.08 99 ALA A O 1
ATOM 702 N N . ILE A 1 92 ? 16.779 14.972 44.654 1.00 29.41 100 ILE A N 1
ATOM 703 C CA . ILE A 1 92 ? 16.773 13.742 43.863 1.00 31.90 100 ILE A CA 1
ATOM 704 C C . ILE A 1 92 ? 16.133 12.585 44.607 1.00 28.38 100 ILE A C 1
ATOM 705 O O . ILE A 1 92 ? 15.544 11.698 43.994 1.00 27.35 100 ILE A O 1
ATOM 710 N N . LYS A 1 93 ? 16.259 12.588 45.931 1.00 32.30 101 LYS A N 1
ATOM 711 C CA . LYS A 1 93 ? 15.660 11.534 46.736 1.00 29.90 101 LYS A CA 1
ATOM 712 C C . LYS A 1 93 ? 14.150 11.667 46.637 1.00 29.90 101 LYS A C 1
ATOM 713 O O . LYS A 1 93 ? 13.439 10.678 46.455 1.00 28.38 101 LYS A O 1
ATOM 719 N N . ARG A 1 94 ? 13.676 12.904 46.766 1.00 31.80 102 ARG A N 1
ATOM 720 C CA . ARG A 1 94 ? 12.254 13.209 46.703 1.00 29.37 102 ARG A CA 1
ATOM 721 C C . ARG A 1 94 ? 11.698 12.868 45.325 1.00 34.66 102 ARG A C 1
ATOM 722 O O . ARG A 1 94 ? 10.567 12.392 45.202 1.00 36.25 102 ARG A O 1
ATOM 730 N N . TYR A 1 95 ? 12.495 13.127 44.291 1.00 34.20 103 TYR A N 1
ATOM 731 C CA . TYR A 1 95 ? 12.091 12.832 42.923 1.00 30.96 103 TYR A CA 1
ATOM 732 C C . TYR A 1 95 ? 11.933 11.326 42.765 1.00 32.49 103 TYR A C 1
ATOM 733 O O . TYR A 1 95 ? 10.928 10.850 42.224 1.00 29.52 103 TYR A O 1
ATOM 742 N 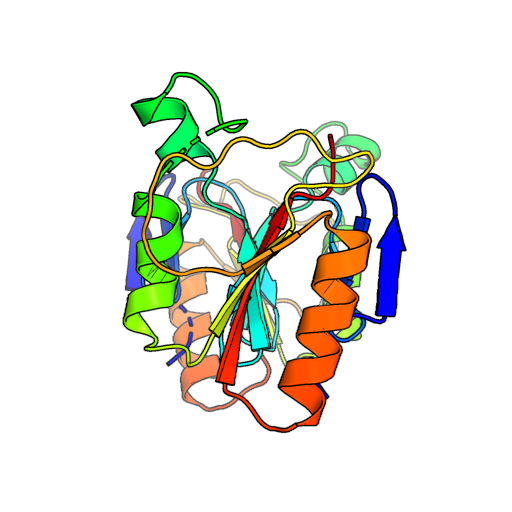N . ASN A 1 96 ? 12.935 10.579 43.226 1.00 29.58 104 ASN A N 1
ATOM 743 C CA . ASN A 1 96 ? 12.891 9.126 43.123 1.00 33.21 104 ASN A CA 1
ATOM 744 C C . ASN A 1 96 ? 11.662 8.608 43.850 1.00 36.60 104 ASN A C 1
ATOM 745 O O . ASN A 1 96 ? 11.018 7.661 43.399 1.00 39.97 104 ASN A O 1
ATOM 750 N N . GLU A 1 97 ? 11.331 9.250 44.967 1.00 38.97 105 GLU A N 1
ATOM 751 C CA . GLU A 1 97 ? 10.164 8.873 45.758 1.00 42.26 105 GLU A CA 1
ATOM 752 C C . GLU A 1 97 ? 8.891 8.925 44.935 1.00 41.24 105 GLU A C 1
ATOM 753 O O . GLU A 1 97 ? 8.193 7.926 44.785 1.00 46.46 105 GLU A O 1
ATOM 759 N N . GLU A 1 98 ? 8.590 10.110 44.418 1.00 42.95 106 GLU A N 1
ATOM 760 C CA . GLU A 1 98 ? 7.390 10.326 43.621 1.00 42.58 106 GLU A CA 1
ATOM 761 C C . GLU A 1 98 ? 7.387 9.537 42.317 1.00 41.58 106 GLU A C 1
ATOM 762 O O . GLU A 1 98 ? 6.366 8.964 41.936 1.00 43.72 106 GLU A O 1
ATOM 768 N N . ARG A 1 99 ? 8.524 9.503 41.632 1.00 42.98 107 ARG A N 1
ATOM 769 C CA . ARG A 1 99 ? 8.626 8.754 40.383 1.00 41.64 107 ARG A CA 1
ATOM 770 C C . ARG A 1 99 ? 8.380 7.276 40.707 1.00 42.37 107 ARG A C 1
ATOM 771 O O . ARG A 1 99 ? 7.681 6.581 39.976 1.00 36.56 107 ARG A O 1
ATOM 779 N N . SER A 1 100 ? 8.943 6.808 41.819 1.00 44.39 108 SER A N 1
ATOM 780 C CA . SER A 1 100 ? 8.757 5.421 42.241 1.00 50.29 108 SER A CA 1
ATOM 781 C C . SER A 1 100 ? 7.283 5.130 42.511 1.00 51.29 108 SER A C 1
ATOM 782 O O . SER A 1 100 ? 6.803 4.025 42.261 1.00 48.36 108 SER A O 1
ATOM 785 N N . ALA A 1 101 ? 6.566 6.125 43.023 1.00 51.16 109 ALA A N 1
ATOM 786 C CA . ALA A 1 101 ? 5.150 5.957 43.317 1.00 51.09 109 ALA A CA 1
ATOM 787 C C . ALA A 1 101 ? 4.290 6.099 42.061 1.00 50.83 109 ALA A C 1
ATOM 788 O O . ALA A 1 101 ? 3.076 5.936 42.119 1.00 55.68 109 ALA A O 1
ATOM 790 N N . GLY A 1 102 ? 4.920 6.409 40.931 1.00 50.42 110 GLY A N 1
ATOM 791 C CA . GLY A 1 102 ? 4.183 6.556 39.685 1.00 49.06 110 GLY A CA 1
ATOM 792 C C . GLY A 1 102 ? 3.695 7.959 39.344 1.00 51.40 110 GLY A C 1
ATOM 793 O O . GLY A 1 102 ? 2.993 8.140 38.346 1.00 51.87 110 GLY A O 1
ATOM 794 N N . ARG A 1 103 ? 4.062 8.953 40.152 1.00 49.29 111 ARG A N 1
ATOM 795 C CA . ARG A 1 103 ? 3.637 10.335 39.915 1.00 47.33 111 ARG A CA 1
ATOM 796 C C . ARG A 1 103 ? 4.288 10.987 38.698 1.00 42.64 111 ARG A C 1
ATOM 797 O O . ARG A 1 103 ? 5.449 10.719 38.392 1.00 43.55 111 ARG A O 1
ATOM 805 N N . ARG A 1 104 ? 3.530 11.832 38.000 1.00 41.83 112 ARG A N 1
ATOM 806 C CA . ARG A 1 104 ? 4.062 12.555 36.842 1.00 42.39 112 ARG A CA 1
ATOM 807 C C . ARG A 1 104 ? 4.944 13.634 37.456 1.00 39.95 112 ARG A C 1
ATOM 808 O O . ARG A 1 104 ? 4.457 14.701 37.836 1.00 35.36 112 ARG A O 1
ATOM 816 N N . VAL A 1 105 ? 6.235 13.345 37.569 1.00 39.28 113 VAL A N 1
ATOM 817 C CA . VAL A 1 105 ? 7.171 14.288 38.167 1.00 36.54 113 VAL A CA 1
ATOM 818 C C . VAL A 1 105 ? 8.177 14.835 37.164 1.00 32.85 113 VAL A C 1
ATOM 819 O O . VAL A 1 105 ? 8.601 14.142 36.244 1.00 29.13 113 VAL A O 1
ATOM 823 N N . ALA A 1 106 ? 8.550 16.093 37.361 1.00 36.49 114 ALA A N 1
ATOM 824 C CA . ALA A 1 106 ? 9.521 16.766 36.519 1.00 34.27 114 ALA A CA 1
ATOM 825 C C . ALA A 1 106 ? 10.442 17.522 37.467 1.00 32.83 114 ALA A C 1
ATOM 826 O O . ALA A 1 106 ? 10.059 17.833 38.596 1.00 30.07 114 ALA A O 1
ATOM 828 N N . ALA A 1 107 ? 11.654 17.819 37.019 1.00 28.62 115 ALA A N 1
ATOM 829 C CA . ALA A 1 107 ? 12.587 18.531 37.874 1.00 27.48 115 ALA A CA 1
ATOM 830 C C . ALA A 1 107 ? 13.600 19.377 37.127 1.00 25.79 115 ALA A C 1
ATOM 831 O O . ALA A 1 107 ? 13.860 19.174 35.942 1.00 28.73 115 ALA A O 1
ATOM 833 N N . ILE A 1 108 ? 14.143 20.352 37.843 1.00 22.16 116 ILE A N 1
ATOM 834 C CA . ILE A 1 108 ? 15.183 21.224 37.329 1.00 21.90 116 ILE A CA 1
ATOM 835 C C . ILE A 1 108 ? 16.226 21.108 38.429 1.00 25.81 116 ILE A C 1
ATOM 836 O O . ILE A 1 108 ? 15.969 21.458 39.581 1.00 24.22 116 ILE A O 1
ATOM 841 N N . ILE A 1 109 ? 17.392 20.589 38.067 1.00 25.48 117 ILE A N 1
ATOM 842 C CA . ILE A 1 109 ? 18.470 20.371 39.012 1.00 28.29 117 ILE A CA 1
ATOM 843 C C . ILE A 1 109 ? 19.675 21.271 38.795 1.00 27.18 117 ILE A C 1
ATOM 844 O O . ILE A 1 109 ? 20.167 21.411 37.676 1.00 29.16 117 ILE A O 1
ATOM 849 N N . HIS A 1 110 ? 20.147 21.868 39.885 1.00 29.75 118 HIS A N 1
ATOM 850 C CA . HIS A 1 110 ? 21.328 22.727 39.865 1.00 32.54 118 HIS A CA 1
ATOM 851 C C . HIS A 1 110 ? 22.416 21.874 40.519 1.00 35.80 118 HIS A C 1
ATOM 852 O O . HIS A 1 110 ? 22.281 21.473 41.678 1.00 33.34 118 HIS A O 1
ATOM 859 N N . VAL A 1 111 ? 23.485 21.587 39.781 1.00 36.20 119 VAL A N 1
ATOM 860 C CA . VAL A 1 111 ? 24.557 20.740 40.308 1.00 44.56 119 VAL A CA 1
ATOM 861 C C . VAL A 1 111 ? 25.638 21.393 41.169 1.00 47.55 119 VAL A C 1
ATOM 862 O O . VAL A 1 111 ? 26.423 20.690 41.800 1.00 50.55 119 VAL A O 1
ATOM 866 N N . THR A 1 112 ? 25.689 22.721 41.197 1.00 50.45 120 THR A N 1
ATOM 867 C CA . THR A 1 112 ? 26.689 23.420 42.002 1.00 49.83 120 THR A CA 1
ATOM 868 C C . THR A 1 112 ? 26.005 24.268 43.069 1.00 54.16 120 THR A C 1
ATOM 869 O O . THR A 1 112 ? 24.815 24.102 43.332 1.00 55.60 120 THR A O 1
ATOM 873 N N . CYS A 1 113 ? 26.758 25.176 43.681 1.00 58.10 121 CYS A N 1
ATOM 874 C CA . CYS A 1 113 ? 26.207 26.046 44.713 1.00 64.56 121 CYS A CA 1
ATOM 875 C C . CYS A 1 113 ? 25.481 27.244 44.098 1.00 67.20 121 CYS A C 1
ATOM 876 O O . CYS A 1 113 ? 24.258 27.359 44.324 1.00 70.40 121 CYS A O 1
ATOM 880 N N . SER B 1 1 ? 3.070 7.278 19.404 1.00 46.68 9 SER B N 1
ATOM 881 C CA . SER B 1 1 ? 3.135 8.724 19.051 1.00 48.26 9 SER B CA 1
ATOM 882 C C . SER B 1 1 ? 4.525 9.282 19.343 1.00 48.49 9 SER B C 1
ATOM 883 O O . SER B 1 1 ? 4.687 10.193 20.158 1.00 52.60 9 SER B O 1
ATOM 886 N N . HIS B 1 2 ? 5.525 8.720 18.669 1.00 42.28 10 HIS B N 1
ATOM 887 C CA . HIS B 1 2 ? 6.914 9.136 18.834 1.00 42.95 10 HIS B CA 1
ATOM 888 C C . HIS B 1 2 ? 7.466 9.524 17.471 1.00 36.59 10 HIS B C 1
ATOM 889 O O . HIS B 1 2 ? 8.257 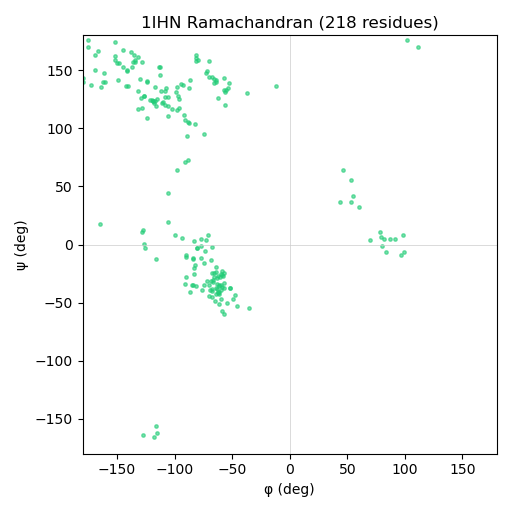8.789 16.885 1.00 33.60 10 HIS B O 1
ATOM 904 N N . PHE B 1 4 ? 8.888 12.824 14.620 1.00 29.66 12 PHE B N 1
ATOM 905 C CA . PHE B 1 4 ? 9.506 14.127 14.410 1.00 27.31 12 PHE B CA 1
ATOM 906 C C . PHE B 1 4 ? 8.448 14.873 13.610 1.00 30.54 12 PHE B C 1
ATOM 907 O O . PHE B 1 4 ? 7.823 14.283 12.724 1.00 32.00 12 PHE B O 1
ATOM 915 N N . SER B 1 5 ? 8.240 16.154 13.907 1.00 33.88 13 SER B N 1
ATOM 916 C CA . SER B 1 5 ? 7.231 16.933 13.191 1.00 30.72 13 SER B CA 1
ATOM 917 C C . SER B 1 5 ? 7.775 18.238 12.616 1.00 35.88 13 SER B C 1
ATOM 918 O O . SER B 1 5 ? 7.011 19.115 12.204 1.00 40.74 13 SER B O 1
ATOM 921 N N . ASP B 1 6 ? 9.095 18.370 12.600 1.00 31.51 14 ASP B N 1
ATOM 922 C CA . ASP B 1 6 ? 9.734 19.556 12.056 1.00 30.33 14 ASP B CA 1
ATOM 923 C C . ASP B 1 6 ? 11.243 19.465 12.136 1.00 28.47 14 ASP B C 1
ATOM 924 O O . ASP B 1 6 ? 11.801 18.996 13.130 1.00 28.68 14 ASP B O 1
ATOM 929 N N . CYS B 1 7 ? 11.890 19.926 11.074 1.00 27.04 15 CYS B N 1
ATOM 930 C CA . CYS B 1 7 ? 13.341 19.927 10.974 1.00 31.10 15 CYS B CA 1
ATOM 931 C C . CYS B 1 7 ? 13.762 21.209 10.268 1.00 30.23 15 CYS B C 1
ATOM 932 O O . CYS B 1 7 ? 13.146 21.607 9.286 1.00 32.08 15 CYS B O 1
ATOM 935 N N . ARG B 1 8 ? 14.801 21.854 10.787 1.00 30.96 16 ARG B N 1
ATOM 936 C CA . ARG B 1 8 ? 15.345 23.077 10.199 1.00 35.41 16 ARG B CA 1
ATOM 937 C C . ARG B 1 8 ? 16.694 23.319 10.843 1.00 36.31 16 ARG B C 1
ATOM 938 O O . ARG B 1 8 ? 17.017 22.693 11.849 1.00 35.93 16 ARG B O 1
ATOM 946 N N . PHE B 1 9 ? 17.483 24.221 10.274 1.00 37.87 17 PHE B N 1
ATOM 947 C CA . PHE B 1 9 ? 18.795 24.496 10.838 1.00 37.32 17 PHE B CA 1
ATOM 948 C C . PHE B 1 9 ? 18.715 24.905 12.302 1.00 37.19 17 PHE B C 1
ATOM 949 O O . PHE B 1 9 ? 18.077 25.899 12.642 1.00 40.23 17 PHE B O 1
ATOM 957 N N . GLY B 1 10 ? 19.365 24.126 13.162 1.00 34.09 18 GLY B N 1
ATOM 958 C CA . GLY B 1 10 ? 19.391 24.432 14.580 1.00 32.59 18 GLY B CA 1
ATOM 959 C C . GLY B 1 10 ? 18.184 24.004 15.387 1.00 35.76 18 GLY B C 1
ATOM 960 O O . GLY B 1 10 ? 18.109 24.298 16.583 1.00 30.22 18 GLY B O 1
ATOM 961 N N . SER B 1 11 ? 17.247 23.299 14.760 1.00 32.83 19 SER B N 1
ATOM 962 C CA . SER B 1 11 ? 16.057 22.877 15.481 1.00 32.78 19 SER B CA 1
ATOM 963 C C . SER B 1 11 ? 15.279 21.718 14.861 1.00 34.67 19 SER B C 1
ATOM 964 O O . SER B 1 11 ? 15.125 21.630 13.639 1.00 34.34 19 SER B O 1
ATOM 967 N N . VAL B 1 12 ? 14.800 20.830 15.728 1.00 32.18 20 VAL B N 1
ATOM 968 C CA . VAL B 1 12 ? 13.972 19.695 15.328 1.00 32.62 20 VAL B CA 1
ATOM 969 C C . VAL B 1 12 ? 12.914 19.548 16.411 1.00 29.17 20 VAL B C 1
ATOM 970 O O . VAL B 1 12 ? 13.151 19.897 17.568 1.00 24.74 20 VAL B O 1
ATOM 974 N N . THR B 1 13 ? 11.737 19.067 16.036 1.00 29.07 21 THR B N 1
ATOM 975 C CA . THR B 1 13 ? 10.663 18.890 17.003 1.00 27.11 21 THR B CA 1
ATOM 976 C C . THR B 1 13 ? 10.322 17.411 17.047 1.00 29.51 21 THR B C 1
ATOM 977 O O . THR B 1 13 ? 10.009 16.808 16.020 1.00 33.76 21 THR B O 1
ATOM 981 N N . TYR B 1 14 ? 10.401 16.827 18.235 1.00 27.11 22 TYR B N 1
ATOM 982 C CA . TYR B 1 14 ? 10.124 15.406 18.420 1.00 23.92 22 TYR B CA 1
ATOM 983 C C . TYR B 1 14 ? 9.089 15.238 19.518 1.00 30.83 22 TYR B C 1
ATOM 984 O O . TYR B 1 14 ? 9.244 15.771 20.622 1.00 26.93 22 TYR B O 1
ATOM 993 N N . ARG B 1 15 ? 8.037 14.489 19.204 1.00 34.07 23 ARG B N 1
ATOM 994 C CA . ARG B 1 15 ? 6.943 14.250 20.132 1.00 35.12 23 ARG B CA 1
ATOM 995 C C . ARG B 1 15 ? 6.383 15.563 20.660 1.00 37.47 23 ARG B C 1
ATOM 996 O O . ARG B 1 15 ? 6.005 15.667 21.826 1.00 38.10 23 ARG B O 1
ATOM 1004 N N . GLY B 1 16 ? 6.347 16.570 19.792 1.00 36.85 24 GLY B N 1
ATOM 1005 C CA . GLY B 1 16 ? 5.798 17.856 20.182 1.00 38.13 24 GLY B CA 1
ATOM 1006 C C . GLY B 1 16 ? 6.730 18.804 20.908 1.00 41.27 24 GLY B C 1
ATOM 1007 O O . GLY B 1 16 ? 6.357 19.947 21.163 1.00 43.04 24 GLY B O 1
ATOM 1008 N N . ARG B 1 17 ? 7.933 18.352 21.251 1.00 41.93 25 ARG B N 1
ATOM 1009 C CA . ARG B 1 17 ? 8.879 19.220 21.941 1.00 34.11 25 ARG B CA 1
ATOM 1010 C C . ARG B 1 17 ? 10.008 19.624 21.008 1.00 32.80 25 ARG B C 1
ATOM 1011 O O . ARG B 1 17 ? 10.561 18.794 20.296 1.00 30.79 25 ARG B O 1
ATOM 1019 N N . GLU B 1 18 ? 10.343 20.909 21.014 1.00 34.05 26 GLU B N 1
ATOM 1020 C CA . GLU B 1 18 ? 11.405 21.423 20.167 1.00 33.33 26 GLU B CA 1
ATOM 1021 C C . GLU B 1 18 ? 12.768 21.304 20.837 1.00 37.08 26 GLU B C 1
ATOM 1022 O O . GLU B 1 18 ? 12.895 21.504 22.044 1.00 38.11 26 GLU B O 1
ATOM 1028 N N . TYR B 1 19 ? 13.784 20.970 20.046 1.00 31.89 27 TYR B N 1
ATOM 1029 C CA . TYR B 1 19 ? 15.143 20.855 20.554 1.00 31.75 27 TYR B CA 1
ATOM 1030 C C . TYR B 1 19 ? 16.055 21.726 19.708 1.00 34.77 27 TYR B C 1
ATOM 1031 O O . TYR B 1 19 ? 16.068 21.618 18.478 1.00 32.14 27 TYR B O 1
ATOM 1040 N N . ARG B 1 20 ? 16.816 22.587 20.379 1.00 33.25 28 ARG B N 1
ATOM 1041 C CA . ARG B 1 20 ? 17.720 23.510 19.705 1.00 35.58 28 ARG B CA 1
ATOM 1042 C C . ARG B 1 20 ? 19.164 23.019 19.698 1.00 30.24 28 ARG B C 1
ATOM 1043 O O . ARG B 1 20 ? 20.071 23.748 19.305 1.00 31.96 28 ARG B O 1
ATOM 1051 N N . SER B 1 21 ? 19.380 21.785 20.136 1.00 29.31 29 SER B N 1
ATOM 1052 C CA . SER B 1 21 ? 20.730 21.225 20.165 1.00 29.30 29 SER B CA 1
ATOM 1053 C C . SER B 1 21 ? 20.702 19.730 19.857 1.00 24.35 29 SER B C 1
ATOM 1054 O O . SER B 1 21 ? 19.635 19.116 19.836 1.00 26.57 29 SER B O 1
ATOM 10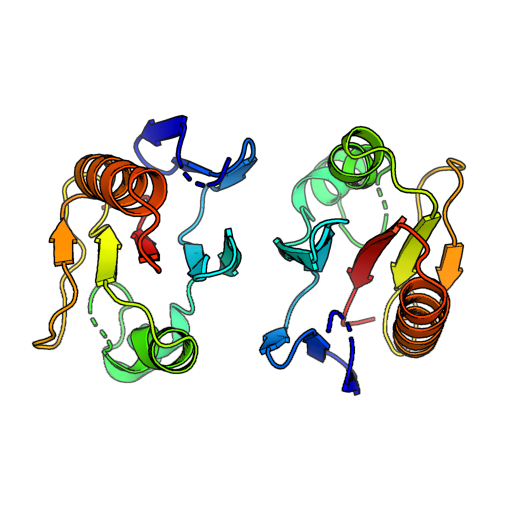57 N N . ASP B 1 22 ? 21.873 19.155 19.603 1.00 23.22 30 ASP B N 1
ATOM 1058 C CA . ASP B 1 22 ? 21.990 17.738 19.270 1.00 20.72 30 ASP B CA 1
ATOM 1059 C C . ASP B 1 22 ? 21.395 16.816 20.316 1.00 24.20 30 ASP B C 1
ATOM 1060 O O . ASP B 1 22 ? 21.689 16.923 21.504 1.00 22.33 30 ASP B O 1
ATOM 1065 N N . ILE B 1 23 ? 20.576 15.883 19.854 1.00 26.21 31 ILE B N 1
ATOM 1066 C CA . ILE B 1 23 ? 19.898 14.977 20.758 1.00 27.27 31 ILE B CA 1
ATOM 1067 C C . ILE B 1 23 ? 20.035 13.495 20.446 1.00 27.82 31 ILE B C 1
ATOM 1068 O O . ILE B 1 23 ? 20.305 13.085 19.309 1.00 24.84 31 ILE B O 1
ATOM 1073 N N . VAL B 1 24 ? 19.836 12.700 21.489 1.00 22.48 32 VAL B N 1
ATOM 1074 C CA . VAL B 1 24 ? 19.856 11.255 21.390 1.00 22.63 32 VAL B CA 1
ATOM 1075 C C . VAL B 1 24 ? 18.411 10.803 21.615 1.00 24.85 32 VAL B C 1
ATOM 1076 O O . VAL B 1 24 ? 17.806 11.113 22.647 1.00 22.59 32 VAL B O 1
ATOM 1080 N N . VAL B 1 25 ? 17.849 10.098 20.641 1.00 21.84 33 VAL B N 1
ATOM 1081 C CA . VAL B 1 25 ? 16.485 9.609 20.765 1.00 22.07 33 VAL B CA 1
ATOM 1082 C C . VAL B 1 25 ? 16.541 8.099 21.029 1.00 25.29 33 VAL B C 1
ATOM 1083 O O . VAL B 1 25 ? 16.935 7.312 20.171 1.00 23.42 33 VAL B O 1
ATOM 1087 N N . HIS B 1 26 ? 16.163 7.722 22.244 1.00 25.65 34 HIS B N 1
ATOM 1088 C CA . HIS B 1 26 ? 16.173 6.337 22.686 1.00 23.82 34 HIS B CA 1
ATOM 1089 C C . HIS B 1 26 ? 14.970 5.557 22.185 1.00 23.44 34 HIS B C 1
ATOM 1090 O O . HIS B 1 26 ? 13.940 6.132 21.848 1.00 27.61 34 HIS B O 1
ATOM 1097 N N . VAL B 1 27 ? 15.118 4.238 22.159 1.00 24.56 35 VAL B N 1
ATOM 1098 C CA . VAL B 1 27 ? 14.078 3.330 21.709 1.00 26.93 35 VAL B CA 1
ATOM 1099 C C . VAL B 1 27 ? 12.736 3.561 22.405 1.00 29.71 35 VAL B C 1
ATOM 1100 O O . VAL B 1 27 ? 11.682 3.449 21.781 1.00 31.86 35 VAL B O 1
ATOM 1104 N N . ASP B 1 28 ? 12.773 3.893 23.690 1.00 28.44 36 ASP B N 1
ATOM 1105 C CA . ASP B 1 28 ? 11.548 4.131 24.445 1.00 31.50 36 ASP B CA 1
ATOM 1106 C C . ASP B 1 28 ? 10.876 5.461 24.085 1.00 34.59 36 ASP B C 1
ATOM 1107 O O . ASP B 1 28 ? 9.780 5.759 24.557 1.00 31.26 36 ASP B O 1
ATOM 1112 N N . GLY B 1 29 ? 11.529 6.262 23.250 1.00 33.53 37 GLY B N 1
ATOM 1113 C CA . GLY B 1 29 ? 10.932 7.528 22.860 1.00 32.48 37 GLY B CA 1
ATOM 1114 C C . GLY B 1 29 ? 11.395 8.736 23.651 1.00 28.51 37 GLY B C 1
ATOM 1115 O O . GLY B 1 29 ? 11.068 9.859 23.296 1.00 31.97 37 GLY B O 1
ATOM 1116 N N . SER B 1 30 ? 12.150 8.513 24.723 1.00 31.09 38 SER B N 1
ATOM 1117 C CA . SER B 1 30 ? 12.653 9.613 25.533 1.00 28.52 38 SER B CA 1
ATOM 1118 C C . SER B 1 30 ? 13.901 10.199 24.863 1.00 29.25 38 SER B C 1
ATOM 1119 O O . SER B 1 30 ? 14.507 9.569 23.987 1.00 23.62 38 SER B O 1
ATOM 1122 N N . VAL B 1 31 ? 14.278 11.407 25.267 1.00 25.59 39 VAL B N 1
ATOM 1123 C CA . VAL B 1 31 ? 15.420 12.078 24.660 1.00 26.59 39 VAL B CA 1
ATOM 1124 C C . VAL B 1 31 ? 16.428 12.632 25.654 1.00 22.53 39 VAL B C 1
ATOM 1125 O O . VAL B 1 31 ? 16.054 13.132 26.708 1.00 25.17 39 VAL B O 1
ATOM 1129 N N . THR B 1 32 ? 17.707 12.542 25.299 1.00 23.57 40 THR B N 1
ATOM 1130 C CA . THR B 1 32 ? 18.786 13.072 26.121 1.00 25.43 40 THR B CA 1
ATOM 1131 C C . THR B 1 32 ? 19.740 13.832 25.203 1.00 31.44 40 THR B C 1
ATOM 1132 O O . THR B 1 32 ? 19.756 13.613 23.987 1.00 25.20 40 THR B O 1
ATOM 1136 N N . PRO B 1 33 ? 20.536 14.753 25.770 1.00 29.22 41 PRO B N 1
ATOM 1137 C CA . PRO B 1 33 ? 21.480 15.531 24.965 1.00 28.07 41 PRO B CA 1
ATOM 1138 C C . PRO B 1 33 ? 22.602 14.667 24.397 1.00 29.82 41 PRO B C 1
ATOM 1139 O O . PRO B 1 33 ? 23.061 13.717 25.038 1.00 26.08 41 PRO B O 1
ATOM 1143 N N . ARG B 1 34 ? 23.037 14.993 23.188 1.00 22.30 42 ARG B N 1
ATOM 1144 C CA . ARG B 1 34 ? 24.128 14.256 22.573 1.00 30.64 42 ARG B CA 1
ATOM 1145 C C . ARG B 1 34 ? 25.371 14.479 23.436 1.00 31.13 42 ARG B C 1
ATOM 1146 O O . ARG B 1 34 ? 25.586 15.579 23.947 1.00 30.89 42 ARG B O 1
ATOM 1154 N N . ARG B 1 35 ? 26.184 13.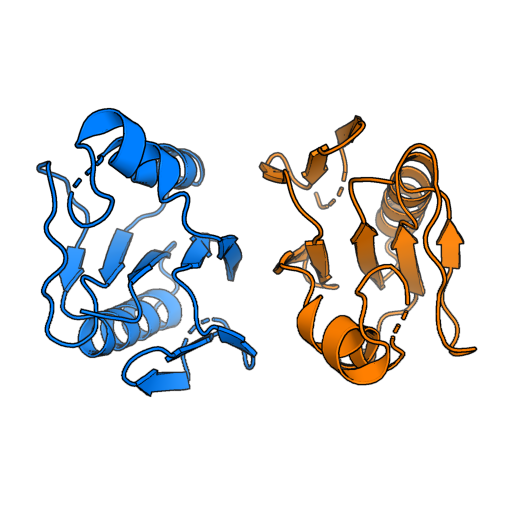440 23.598 1.00 33.25 43 ARG B N 1
ATOM 1155 C CA . ARG B 1 35 ? 27.404 13.536 24.402 1.00 35.09 43 ARG B CA 1
ATOM 1156 C C . ARG B 1 35 ? 28.589 13.932 23.521 1.00 32.50 43 ARG B C 1
ATOM 1157 O O . ARG B 1 35 ? 29.477 13.119 23.267 1.00 29.57 43 ARG B O 1
ATOM 1165 N N . LYS B 1 36 ? 28.596 15.182 23.066 1.00 31.09 44 LYS B N 1
ATOM 1166 C CA . LYS B 1 36 ? 29.656 15.693 22.198 1.00 34.79 44 LYS B CA 1
ATOM 1167 C C . LYS B 1 36 ? 31.049 15.611 22.814 1.00 35.49 44 LYS B C 1
ATOM 1168 O O . LYS B 1 36 ? 32.049 15.596 22.096 1.00 33.76 44 LYS B O 1
ATOM 1174 N N . GLU B 1 37 ? 31.116 15.551 24.140 1.00 33.44 45 GLU B N 1
ATOM 1175 C CA . GLU B 1 37 ? 32.401 15.490 24.828 1.00 36.90 45 GLU B CA 1
ATOM 1176 C C . GLU B 1 37 ? 33.146 14.183 24.554 1.00 37.86 45 GLU B C 1
ATOM 1177 O O . GLU B 1 37 ? 34.378 14.153 24.531 1.00 35.68 45 GLU B O 1
ATOM 1183 N N . ILE B 1 38 ? 32.405 13.100 24.356 1.00 37.90 46 ILE B N 1
ATOM 1184 C CA . ILE B 1 38 ? 33.032 11.819 24.067 1.00 38.06 46 ILE B CA 1
ATOM 1185 C C . ILE B 1 38 ? 33.856 11.931 22.787 1.00 38.02 46 ILE B C 1
ATOM 1186 O O . ILE B 1 38 ? 35.004 11.490 22.740 1.00 39.93 46 ILE B O 1
ATOM 1191 N N . SER B 1 39 ? 33.262 12.525 21.755 1.00 36.48 47 SER B N 1
ATOM 1192 C CA . SER B 1 39 ? 33.932 12.691 20.466 1.00 35.80 47 SER B CA 1
ATOM 1193 C C . SER B 1 39 ? 34.963 13.806 20.478 1.00 34.46 47 SER B C 1
ATOM 1194 O O . SER B 1 39 ? 36.030 13.675 19.886 1.00 32.97 47 SER B O 1
ATOM 1197 N N . ARG B 1 40 ? 34.642 14.904 21.150 1.00 34.10 48 ARG B N 1
ATOM 1198 C CA . ARG B 1 40 ? 35.561 16.034 21.231 1.00 42.55 48 ARG B CA 1
ATOM 1199 C C . ARG B 1 40 ? 36.862 15.668 21.947 1.00 44.21 48 ARG B C 1
ATOM 1200 O O . ARG B 1 40 ? 37.909 16.249 21.676 1.00 45.90 48 ARG B O 1
ATOM 1208 N N . ARG B 1 41 ? 36.794 14.704 22.860 1.00 45.38 49 ARG B N 1
ATOM 1209 C CA . ARG B 1 41 ? 37.977 14.270 23.592 1.00 44.31 49 ARG B CA 1
ATOM 1210 C C . ARG B 1 41 ? 38.817 13.291 22.777 1.00 43.64 49 ARG B C 1
ATOM 1211 O O . ARG B 1 41 ? 40.046 13.306 22.846 1.00 41.65 49 ARG B O 1
ATOM 1219 N N . LYS B 1 42 ? 38.150 12.449 21.995 1.00 42.90 50 LYS B N 1
ATOM 1220 C CA . LYS B 1 42 ? 38.835 11.461 21.174 1.00 41.22 50 LYS B CA 1
ATOM 1221 C C . LYS B 1 42 ? 39.345 12.015 19.843 1.00 41.25 50 LYS B C 1
ATOM 1222 O O . LYS B 1 42 ? 40.306 11.494 19.285 1.00 43.90 50 LYS B O 1
ATOM 1228 N N . TYR B 1 43 ? 38.717 13.071 19.334 1.00 39.14 51 TYR B N 1
ATOM 1229 C CA . TYR B 1 43 ? 39.146 13.640 18.059 1.00 39.50 51 TYR B CA 1
ATOM 1230 C C . TYR B 1 43 ? 39.449 15.128 18.111 1.00 38.42 51 TYR B C 1
ATOM 1231 O O . TYR B 1 43 ? 39.873 15.707 17.116 1.00 38.82 51 TYR B O 1
ATOM 1240 N N . GLY B 1 44 ? 39.239 15.746 19.267 1.00 36.39 52 GLY B N 1
ATOM 1241 C CA . GLY B 1 44 ? 39.498 17.168 19.386 1.00 37.51 52 GLY B CA 1
ATOM 1242 C C . GLY B 1 44 ? 38.382 17.992 18.774 1.00 38.30 52 GLY B C 1
ATOM 1243 O O . GLY B 1 44 ? 38.516 19.200 18.591 1.00 38.15 52 GLY B O 1
ATOM 1244 N N . THR B 1 45 ? 37.278 17.326 18.450 1.00 42.21 53 THR B N 1
ATOM 1245 C CA . THR B 1 45 ? 36.111 17.978 17.860 1.00 3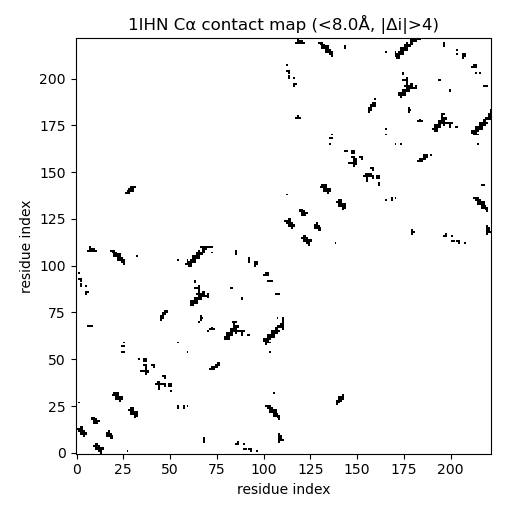9.22 53 THR B CA 1
ATOM 1246 C C . THR B 1 45 ? 34.916 17.035 17.842 1.00 37.84 53 THR B C 1
ATOM 1247 O O . THR B 1 45 ? 35.073 15.813 17.754 1.00 32.04 53 THR B O 1
ATOM 1251 N N . SER B 1 46 ? 33.724 17.611 17.921 1.00 37.60 54 SER B N 1
ATOM 1252 C CA . SER B 1 46 ? 32.497 16.829 17.903 1.00 39.39 54 SER B CA 1
ATOM 1253 C C . SER B 1 46 ? 32.001 16.637 16.468 1.00 39.01 54 SER B C 1
ATOM 1254 O O . SER B 1 46 ? 31.078 15.863 16.224 1.00 42.40 54 SER B O 1
ATOM 1257 N N . HIS B 1 47 ? 32.615 17.340 15.520 1.00 36.68 55 HIS B N 1
ATOM 1258 C CA . HIS B 1 47 ? 32.227 17.208 14.120 1.00 40.25 55 HIS B CA 1
ATOM 1259 C C . HIS B 1 47 ? 32.579 15.831 13.577 1.00 37.52 55 HIS B C 1
ATOM 1260 O O . HIS B 1 47 ? 32.314 15.517 12.417 1.00 40.07 55 HIS B O 1
ATOM 1267 N N . VAL B 1 48 ? 33.193 15.021 14.427 1.00 36.29 56 VAL B N 1
ATOM 1268 C CA . VAL B 1 48 ? 33.562 13.659 14.079 1.00 36.48 56 VAL B CA 1
ATOM 1269 C C . VAL B 1 48 ? 32.968 12.817 15.189 1.00 39.35 56 VAL B C 1
ATOM 1270 O O . VAL B 1 48 ? 33.458 12.829 16.321 1.00 44.10 56 VAL B O 1
ATOM 1282 N N . ALA B 1 50 ? 32.345 9.804 17.436 1.00 35.72 58 ALA B N 1
ATOM 1283 C CA . ALA B 1 50 ? 33.093 8.633 17.860 1.00 36.53 58 ALA B CA 1
ATOM 1284 C C . ALA B 1 50 ? 32.154 7.451 18.013 1.00 40.05 58 ALA B C 1
ATOM 1285 O O . ALA B 1 50 ? 30.966 7.619 18.280 1.00 43.94 58 ALA B O 1
ATOM 1287 N N . GLU B 1 51 ? 32.696 6.254 17.832 1.00 42.15 59 GLU B N 1
ATOM 1288 C CA . GLU B 1 51 ? 31.929 5.026 17.961 1.00 41.34 59 GLU B CA 1
ATOM 1289 C C . GLU B 1 51 ? 31.293 4.950 19.350 1.00 38.95 59 GLU B C 1
ATOM 1290 O O . GLU B 1 51 ? 30.193 4.420 19.511 1.00 38.90 59 GLU B O 1
ATOM 1296 N N . GLU B 1 52 ? 31.983 5.501 20.345 1.00 36.27 60 GLU B N 1
ATOM 1297 C CA . GLU B 1 52 ? 31.499 5.485 21.722 1.00 39.98 60 GLU B CA 1
ATOM 1298 C C . GLU B 1 52 ? 30.147 6.174 21.932 1.00 38.05 60 GLU B C 1
ATOM 1299 O O . GLU B 1 52 ? 29.429 5.864 22.881 1.00 38.57 60 GLU B O 1
ATOM 1305 N N . GLU B 1 53 ? 29.803 7.116 21.061 1.00 38.13 61 GLU B N 1
ATOM 1306 C CA . GLU B 1 53 ? 28.528 7.817 21.183 1.00 37.46 61 GLU B CA 1
ATOM 1307 C C . GLU B 1 53 ? 27.345 6.880 20.956 1.00 36.38 61 GLU B C 1
ATOM 1308 O O . GLU B 1 53 ? 26.261 7.098 21.492 1.00 33.70 61 GLU B O 1
ATOM 1314 N N . LEU B 1 54 ? 27.560 5.830 20.170 1.00 39.73 62 LEU B N 1
ATOM 1315 C CA . LEU B 1 54 ? 26.500 4.871 19.882 1.00 42.31 62 LEU B CA 1
ATOM 1316 C C . LEU B 1 54 ? 26.328 3.830 20.984 1.00 45.33 62 LEU B C 1
ATOM 1317 O O . LEU B 1 54 ? 25.294 3.168 21.064 1.00 50.69 62 LEU B O 1
ATOM 1322 N N . GLU B 1 55 ? 27.341 3.687 21.831 1.00 45.18 63 GLU B N 1
ATOM 1323 C CA . GLU B 1 55 ? 27.304 2.705 22.905 1.00 45.05 63 GLU B CA 1
ATOM 1324 C C . GLU B 1 55 ? 26.046 2.701 23.765 1.00 45.40 63 GLU B C 1
ATOM 1325 O O . GLU B 1 55 ? 25.480 1.639 24.020 1.00 45.79 63 GLU B O 1
ATOM 1331 N N . GLU B 1 56 ? 25.596 3.871 24.209 1.00 42.63 64 GLU B N 1
ATOM 1332 C CA . GLU B 1 56 ? 24.405 3.925 25.049 1.00 42.39 64 GLU B CA 1
ATOM 1333 C C . GLU B 1 56 ? 23.171 3.445 24.294 1.00 42.78 64 GLU B C 1
ATOM 1334 O O . GLU B 1 56 ? 22.200 3.001 24.906 1.00 44.77 64 GLU B O 1
ATOM 1340 N N . LEU B 1 57 ? 23.213 3.532 22.966 1.00 40.06 65 LEU B N 1
ATOM 1341 C CA . LEU B 1 57 ? 22.091 3.097 22.136 1.00 38.60 65 LEU B CA 1
ATOM 1342 C C . LEU B 1 57 ? 22.192 1.609 21.830 1.00 38.19 65 LEU B C 1
ATOM 1343 O O . LEU B 1 57 ? 21.191 0.905 21.844 1.00 35.90 65 LEU B O 1
ATOM 1348 N N . LEU B 1 58 ? 23.404 1.137 21.553 1.00 42.96 66 LEU B N 1
ATOM 1349 C CA . LEU B 1 58 ? 23.625 -0.274 21.249 1.00 48.27 66 LEU B CA 1
ATOM 1350 C C . LEU B 1 58 ? 23.126 -1.155 22.391 1.00 50.13 66 LEU B C 1
ATOM 1351 O O . LEU B 1 58 ? 22.574 -2.233 22.164 1.00 51.32 66 LEU B O 1
ATOM 1356 N N . GLU B 1 59 ? 23.324 -0.683 23.618 1.00 51.54 67 GLU B N 1
ATOM 1357 C CA . GLU B 1 59 ? 22.905 -1.412 24.810 1.00 53.15 67 GLU B CA 1
ATOM 1358 C C . GLU B 1 59 ? 21.400 -1.651 24.837 1.00 50.27 67 GLU B C 1
ATOM 1359 O O . GLU B 1 59 ? 20.932 -2.621 25.429 1.00 53.37 67 GLU B O 1
ATOM 1365 N N . GLU B 1 60 ? 20.648 -0.759 24.200 1.00 46.40 68 GLU B N 1
ATOM 1366 C CA . GLU B 1 60 ? 19.193 -0.872 24.145 1.00 43.06 68 GLU B CA 1
ATOM 1367 C C . GLU B 1 60 ? 18.774 -1.865 23.068 1.00 37.06 68 GLU B C 1
ATOM 1368 O O . GLU B 1 60 ? 17.586 -2.137 22.888 1.00 36.14 68 GLU B O 1
ATOM 1374 N N . LYS B 1 61 ? 19.762 -2.393 22.352 1.00 36.84 69 LYS B N 1
ATOM 1375 C CA . LYS B 1 61 ? 19.536 -3.367 21.283 1.00 42.74 69 LYS B CA 1
ATOM 1376 C C . LYS B 1 61 ? 18.516 -2.885 20.257 1.00 42.11 69 LYS B C 1
ATOM 1377 O O . LYS B 1 61 ? 17.512 -3.552 19.988 1.00 41.13 69 LYS B O 1
ATOM 1383 N N . PRO B 1 62 ? 18.760 -1.708 19.670 1.00 38.02 70 PRO B N 1
ATOM 1384 C CA . PRO B 1 62 ? 17.828 -1.188 18.676 1.00 35.92 70 PRO B CA 1
ATOM 1385 C C . PRO B 1 62 ? 17.913 -1.962 17.370 1.00 34.84 70 PRO B C 1
ATOM 1386 O O . PRO B 1 62 ? 18.970 -2.450 16.979 1.00 38.65 70 PRO B O 1
ATOM 1390 N N . GLU B 1 63 ? 16.775 -2.066 16.708 1.00 30.61 71 GLU B N 1
ATOM 1391 C CA . GLU B 1 63 ? 16.659 -2.756 15.441 1.00 38.25 71 GLU B CA 1
ATOM 1392 C C . GLU B 1 63 ? 17.437 -1.946 14.408 1.00 36.97 71 GLU B C 1
ATOM 1393 O O . GLU B 1 63 ? 18.103 -2.492 13.525 1.00 33.47 71 GLU B O 1
ATOM 1399 N N . SER B 1 64 ? 17.343 -0.628 14.540 1.00 36.15 72 SER B N 1
ATOM 1400 C CA . SER B 1 64 ? 18.003 0.291 13.626 1.00 34.38 72 SER B CA 1
ATOM 1401 C C . SER B 1 64 ? 18.389 1.586 14.331 1.00 32.35 72 SER B C 1
ATOM 1402 O O . SER B 1 64 ? 17.649 2.092 15.174 1.00 31.31 72 SER B O 1
ATOM 1405 N N . ILE B 1 65 ? 19.558 2.109 13.987 1.00 30.55 73 ILE B N 1
ATOM 1406 C CA . ILE B 1 65 ? 20.027 3.359 14.554 1.00 29.80 73 ILE B CA 1
ATOM 1407 C C . ILE B 1 65 ? 20.202 4.338 13.404 1.00 28.62 73 ILE B C 1
ATOM 1408 O O . ILE B 1 65 ? 20.918 4.053 12.447 1.00 28.71 73 ILE B O 1
ATOM 1413 N N . ILE B 1 66 ? 19.533 5.482 13.503 1.00 22.63 74 ILE B N 1
ATOM 1414 C CA . ILE B 1 66 ? 19.608 6.507 12.477 1.00 26.12 74 ILE B CA 1
ATOM 1415 C C . ILE B 1 66 ? 20.405 7.718 12.954 1.00 28.26 74 ILE B C 1
ATOM 1416 O O . ILE B 1 66 ? 20.139 8.280 14.018 1.00 26.47 74 ILE B O 1
ATOM 1421 N N . ILE B 1 67 ? 21.395 8.106 12.163 1.00 28.43 75 ILE B N 1
ATOM 1422 C CA . ILE B 1 67 ? 22.221 9.249 12.504 1.00 27.59 75 ILE B CA 1
ATOM 1423 C C . ILE B 1 67 ? 21.889 10.409 11.575 1.00 29.72 75 ILE B C 1
ATOM 1424 O O . ILE B 1 67 ? 22.003 10.291 10.351 1.00 30.11 75 ILE B O 1
ATOM 1429 N N . GLY B 1 68 ? 21.445 11.515 12.162 1.00 27.25 76 GLY B N 1
ATOM 1430 C CA . GLY B 1 68 ? 21.148 12.701 11.385 1.00 26.83 76 GLY B CA 1
ATOM 1431 C C . GLY B 1 68 ? 22.468 13.443 11.333 1.00 28.25 76 GLY B C 1
ATOM 1432 O O . GLY B 1 68 ? 22.889 14.033 12.334 1.00 25.82 76 GLY B O 1
ATOM 1433 N N . SER B 1 69 ? 23.130 13.402 10.178 1.00 26.84 77 SER B N 1
ATOM 1434 C CA . SER B 1 69 ? 24.432 14.045 10.014 1.00 29.57 77 SER B CA 1
ATOM 1435 C C . SER B 1 69 ? 24.377 15.582 9.946 1.00 31.12 77 SER B C 1
ATOM 1436 O O . SER B 1 69 ? 25.405 16.243 9.733 1.00 29.62 77 SER B O 1
ATOM 1439 N N . GLY B 1 70 ? 23.194 16.144 10.124 1.00 33.29 78 GLY B N 1
ATOM 1440 C CA . GLY B 1 70 ? 23.036 17.616 10.180 1.00 42.60 78 GLY B CA 1
ATOM 1441 C C . GLY B 1 70 ? 22.276 18.192 8.978 1.00 43.51 78 GLY B C 1
ATOM 1442 O O . GLY B 1 70 ? 21.993 17.492 7.997 1.00 42.59 78 GLY B O 1
ATOM 1443 N N . VAL B 1 71 ? 21.960 19.471 9.137 1.00 49.97 79 VAL B N 1
ATOM 1444 C CA . VAL B 1 71 ? 21.282 20.278 8.113 1.00 57.79 79 VAL B CA 1
ATOM 1445 C C . VAL B 1 71 ? 22.366 20.988 7.332 1.00 63.79 79 VAL B C 1
ATOM 1446 O O . VAL B 1 71 ? 23.332 21.504 7.909 1.00 65.32 79 VAL B O 1
ATOM 1450 N N . HIS B 1 72 ? 22.212 21.028 6.032 1.00 69.28 80 HIS B N 1
ATOM 1451 C CA . HIS B 1 72 ? 23.293 21.548 5.209 1.00 74.10 80 HIS B CA 1
ATOM 1452 C C . HIS B 1 72 ? 24.476 20.617 5.517 1.00 78.12 80 HIS B C 1
ATOM 1453 O O . HIS B 1 72 ? 25.634 21.040 5.519 1.00 80.07 80 HIS B O 1
ATOM 1460 N N . GLY B 1 73 ? 24.061 19.379 5.789 1.00 79.55 81 GLY B N 1
ATOM 1461 C CA . GLY B 1 73 ? 24.898 18.216 6.216 1.00 80.20 81 GLY B CA 1
ATOM 1462 C C . GLY B 1 73 ? 26.414 18.427 6.073 1.00 81.71 81 GLY B C 1
ATOM 1463 O O . GLY B 1 73 ? 26.908 18.923 5.057 1.00 84.99 81 GLY B O 1
ATOM 1464 N N . ALA B 1 74 ? 27.155 18.005 7.114 1.00 77.90 82 ALA B N 1
ATOM 1465 C CA . ALA B 1 74 ? 28.631 18.128 7.099 1.00 76.93 82 ALA B CA 1
ATOM 1466 C C . ALA B 1 74 ? 29.362 17.275 8.168 1.00 75.09 82 ALA B C 1
ATOM 1467 O O . ALA B 1 74 ? 30.542 17.481 8.453 1.00 79.72 82 ALA B O 1
ATOM 1469 N N . LEU B 1 75 ? 28.713 16.284 8.737 1.00 69.84 83 LEU B N 1
ATOM 1470 C CA . LEU B 1 75 ? 29.295 15.537 9.889 1.00 64.30 83 LEU B CA 1
ATOM 1471 C C . LEU B 1 75 ? 29.957 14.204 9.497 1.00 61.08 83 LEU B C 1
ATOM 1472 O O . LEU B 1 75 ? 29.370 13.380 8.793 1.00 58.54 83 LEU B O 1
ATOM 1477 N N . GLU B 1 76 ? 31.177 14.013 9.994 1.00 56.59 84 GLU B N 1
ATOM 1478 C CA . GLU B 1 76 ? 31.950 12.782 9.737 1.00 57.42 84 GLU B CA 1
ATOM 1479 C C . GLU B 1 76 ? 31.710 11.771 10.852 1.00 59.15 84 GLU B C 1
ATOM 1480 O O . GLU B 1 76 ? 31.680 12.125 12.030 1.00 58.85 84 GLU B O 1
ATOM 1482 N N . THR B 1 77 ? 31.523 10.513 10.474 1.00 58.39 85 THR B N 1
ATOM 1483 C CA . THR B 1 77 ? 31.308 9.451 11.446 1.00 62.02 85 THR B CA 1
ATOM 1484 C C . THR B 1 77 ? 32.594 8.634 11.528 1.00 64.09 85 THR B C 1
ATOM 1485 O O . THR B 1 77 ? 33.110 8.179 10.508 1.00 64.99 85 THR B O 1
ATOM 1489 N N . GLY B 1 78 ? 33.113 8.462 12.740 1.00 65.28 86 GLY B N 1
ATOM 1490 C CA . GLY B 1 78 ? 34.343 7.708 12.914 1.00 69.16 86 GLY B CA 1
ATOM 1491 C C . GLY B 1 78 ? 34.145 6.260 13.324 1.00 71.55 86 GLY B C 1
ATOM 1492 O O . GLY B 1 78 ? 34.550 5.857 14.415 1.00 72.83 86 GLY B O 1
ATOM 1493 N N . PHE B 1 79 ? 33.530 5.473 12.447 1.00 72.64 87 PHE B N 1
ATOM 1494 C CA . PHE B 1 79 ? 33.280 4.064 12.727 1.00 73.76 87 PHE B CA 1
ATOM 1495 C C . PHE B 1 79 ? 32.674 3.352 11.524 1.00 75.44 87 PHE B C 1
ATOM 1496 O O . PHE B 1 79 ? 32.380 3.975 10.504 1.00 76.57 87 PHE B O 1
ATOM 1504 N N . ARG B 1 80 ? 32.494 2.041 11.650 1.00 78.52 88 ARG B N 1
ATOM 1505 C CA . ARG B 1 80 ? 31.916 1.238 10.578 1.00 79.91 88 ARG B CA 1
ATOM 1506 C C . ARG B 1 80 ? 30.734 0.434 11.107 1.00 79.61 88 ARG B C 1
ATOM 1507 O O . ARG B 1 80 ? 30.108 -0.324 10.366 1.00 82.71 88 ARG B O 1
ATOM 1509 N N . SER B 1 81 ? 30.436 0.606 12.393 1.00 77.65 89 SER B N 1
ATOM 1510 C CA . SER B 1 81 ? 29.326 -0.096 13.029 1.00 73.33 89 SER B CA 1
ATOM 1511 C C . SER B 1 81 ? 28.006 0.307 12.383 1.00 67.63 89 SER B C 1
ATOM 1512 O O . SER B 1 81 ? 27.683 1.492 12.303 1.00 63.09 89 SER B O 1
ATOM 1515 N N . ASP B 1 82 ? 27.253 -0.694 11.933 1.00 66.00 90 ASP B N 1
ATOM 1516 C CA . ASP B 1 82 ? 25.969 -0.485 11.273 1.00 64.37 90 ASP B CA 1
ATOM 1517 C C . ASP B 1 82 ? 25.137 0.652 11.845 1.00 61.80 90 ASP B C 1
ATOM 1518 O O . ASP B 1 82 ? 24.920 0.747 13.055 1.00 65.11 90 ASP B O 1
ATOM 1523 N N . ALA B 1 83 ? 24.670 1.507 10.946 1.00 54.07 91 ALA B N 1
ATOM 1524 C CA . ALA B 1 83 ? 23.844 2.651 11.294 1.00 46.49 91 ALA B CA 1
ATOM 1525 C C . ALA B 1 83 ? 23.504 3.359 9.998 1.00 40.43 91 ALA B C 1
ATOM 1526 O O . ALA B 1 83 ? 24.321 3.418 9.079 1.00 40.78 91 ALA B O 1
ATOM 1528 N N . THR B 1 84 ? 22.293 3.884 9.918 1.00 36.31 92 THR B N 1
ATOM 1529 C CA . THR B 1 84 ? 21.867 4.600 8.727 1.00 37.43 92 THR B CA 1
ATOM 1530 C C . THR B 1 84 ? 22.201 6.083 8.892 1.00 33.63 92 THR B C 1
ATOM 1531 O O . THR B 1 84 ? 21.560 6.782 9.674 1.00 33.13 92 THR B O 1
ATOM 1535 N N . VAL B 1 85 ? 23.212 6.552 8.169 1.00 32.25 93 VAL B N 1
ATOM 1536 C CA . VAL B 1 85 ? 23.615 7.956 8.232 1.00 33.19 93 VAL B CA 1
ATOM 1537 C C . VAL B 1 85 ? 22.960 8.741 7.093 1.00 34.69 93 VAL B C 1
ATOM 1538 O O . VAL B 1 85 ? 23.105 8.390 5.922 1.00 36.43 93 VAL B O 1
ATOM 1542 N N . LEU B 1 86 ? 22.247 9.808 7.440 1.00 31.36 94 LEU B N 1
ATOM 1543 C CA . LEU B 1 86 ? 21.554 10.612 6.442 1.00 28.88 94 LEU B CA 1
ATOM 1544 C C . LEU B 1 86 ? 21.480 12.079 6.833 1.00 32.98 94 LEU B C 1
ATOM 1545 O O . LEU B 1 86 ? 21.570 12.423 8.014 1.00 29.68 94 LEU B O 1
ATOM 1550 N N . PRO B 1 87 ? 21.321 12.969 5.838 1.00 37.41 95 PRO B N 1
ATOM 1551 C CA . PRO B 1 87 ? 21.225 14.389 6.176 1.00 35.37 95 PRO B CA 1
ATOM 1552 C C . PRO B 1 87 ? 20.045 14.472 7.138 1.00 32.73 95 PRO B C 1
ATOM 1553 O O . PRO B 1 87 ? 18.989 13.892 6.889 1.00 28.87 95 PRO B O 1
ATOM 1557 N N . THR B 1 88 ? 20.240 15.174 8.244 1.00 31.51 96 THR B N 1
ATOM 1558 C CA . THR B 1 88 ? 19.222 15.303 9.275 1.00 28.79 96 THR B CA 1
ATOM 1559 C C . THR B 1 88 ? 17.750 15.370 8.851 1.00 32.18 96 THR B C 1
ATOM 1560 O O . THR B 1 88 ? 16.927 14.591 9.333 1.00 26.68 96 THR B O 1
ATOM 1564 N N . CYS B 1 89 ? 17.396 16.291 7.966 1.00 29.53 97 CYS B N 1
ATOM 1565 C CA . CYS B 1 89 ? 15.992 16.384 7.592 1.00 35.18 97 CYS B CA 1
ATOM 1566 C C . CYS B 1 89 ? 15.491 15.182 6.783 1.00 32.70 97 CYS B C 1
ATOM 1567 O O . CYS B 1 89 ? 14.290 14.993 6.623 1.00 33.38 97 CYS B O 1
ATOM 1570 N N . GLU B 1 90 ? 16.413 14.364 6.285 1.00 32.50 98 GLU B N 1
ATOM 1571 C CA . GLU B 1 90 ? 16.047 13.148 5.562 1.00 32.35 98 GLU B CA 1
ATOM 1572 C C . GLU B 1 90 ? 15.985 12.050 6.630 1.00 29.19 98 GLU B C 1
ATOM 1573 O O . GLU B 1 90 ? 15.159 11.141 6.571 1.00 29.50 98 GLU B O 1
ATOM 1579 N N . ALA B 1 91 ? 16.864 12.166 7.620 1.00 23.64 99 ALA B N 1
ATOM 1580 C CA . ALA B 1 91 ? 16.942 11.203 8.710 1.00 23.26 99 ALA B CA 1
ATOM 1581 C C . ALA B 1 91 ? 15.663 11.118 9.536 1.00 19.84 99 ALA B C 1
ATOM 1582 O O . ALA B 1 91 ? 15.224 10.026 9.901 1.00 22.35 99 ALA B O 1
ATOM 1584 N N . ILE B 1 92 ? 15.073 12.267 9.841 1.00 23.14 100 ILE B N 1
ATOM 1585 C CA . ILE B 1 92 ? 13.854 12.293 10.638 1.00 26.70 100 ILE B CA 1
ATOM 1586 C C . ILE B 1 92 ? 12.701 11.669 9.867 1.00 25.43 100 ILE B C 1
ATOM 1587 O O . ILE B 1 92 ? 11.787 11.103 10.463 1.00 24.28 100 ILE B O 1
ATOM 1592 N N . LYS B 1 93 ? 12.734 11.787 8.541 1.00 28.67 101 LYS B N 1
ATOM 1593 C CA . LYS B 1 93 ? 11.697 11.178 7.723 1.00 28.16 101 LYS B CA 1
ATOM 1594 C C . LYS B 1 93 ? 11.880 9.662 7.778 1.00 27.63 101 LYS B C 1
ATOM 1595 O O . LYS B 1 93 ? 10.908 8.921 7.934 1.00 31.55 101 LYS B O 1
ATOM 1601 N N . ARG B 1 94 ? 13.128 9.210 7.657 1.00 24.70 102 ARG B N 1
ATOM 1602 C CA . ARG B 1 94 ? 13.443 7.779 7.713 1.00 26.47 102 ARG B CA 1
ATOM 1603 C C . ARG B 1 94 ? 13.045 7.226 9.089 1.00 30.28 102 ARG B C 1
ATOM 1604 O O . ARG B 1 94 ? 12.498 6.121 9.198 1.00 27.04 102 ARG B O 1
ATOM 1612 N N . TYR B 1 95 ? 13.324 7.998 10.137 1.00 29.38 103 TYR B N 1
ATOM 1613 C CA . TYR B 1 95 ? 12.975 7.585 11.490 1.00 29.30 103 TYR B CA 1
ATOM 1614 C C . TYR B 1 95 ? 11.460 7.411 11.631 1.00 29.54 103 TYR B C 1
ATOM 1615 O O . TYR B 1 95 ? 10.987 6.385 12.113 1.00 21.90 103 TYR B O 1
ATOM 1624 N N . ASN B 1 96 ? 10.701 8.424 11.229 1.00 31.43 104 ASN B N 1
ATOM 1625 C CA . ASN B 1 96 ? 9.246 8.341 11.334 1.00 31.57 104 ASN B CA 1
ATOM 1626 C C . ASN B 1 96 ? 8.735 7.160 10.534 1.00 29.99 104 ASN B C 1
ATOM 1627 O O . ASN B 1 96 ? 7.822 6.456 10.959 1.00 27.52 104 ASN B O 1
ATOM 1632 N N . GLU B 1 97 ? 9.341 6.952 9.372 1.00 31.82 105 GLU B N 1
ATOM 1633 C CA . GLU B 1 97 ? 8.965 5.861 8.493 1.00 36.83 105 GLU B CA 1
ATOM 1634 C C . GLU B 1 97 ? 9.136 4.530 9.220 1.00 35.01 105 GLU B C 1
ATOM 1635 O O . GLU B 1 97 ? 8.188 3.759 9.365 1.00 38.09 105 GLU B O 1
ATOM 1641 N N . GLU B 1 98 ? 10.346 4.269 9.694 1.00 38.63 106 GLU B N 1
ATOM 1642 C CA . GLU B 1 98 ? 10.614 3.027 10.398 1.00 42.13 106 GLU B CA 1
ATOM 1643 C C . GLU B 1 98 ? 9.812 2.896 11.687 1.00 43.91 106 GLU B C 1
ATOM 1644 O O . GLU B 1 98 ? 9.414 1.794 12.066 1.00 44.03 106 GLU B O 1
ATOM 1650 N N . ARG B 1 99 ? 9.571 4.016 12.361 1.00 40.58 107 ARG B N 1
ATOM 1651 C CA . ARG B 1 99 ? 8.804 3.989 13.597 1.00 40.44 107 ARG B CA 1
ATOM 1652 C C . ARG B 1 99 ? 7.347 3.644 13.284 1.00 44.52 107 ARG B C 1
ATOM 1653 O O . ARG B 1 99 ? 6.698 2.906 14.028 1.00 41.43 107 ARG B O 1
ATOM 1661 N N . SER B 1 100 ? 6.841 4.188 12.181 1.00 43.45 108 SER B N 1
ATOM 1662 C CA . SER B 1 100 ? 5.467 3.936 11.760 1.00 49.39 108 SER B CA 1
ATOM 1663 C C . SER B 1 100 ? 5.273 2.452 11.492 1.00 49.94 108 SER B C 1
ATOM 1664 O O . SER B 1 100 ? 4.207 1.900 11.762 1.00 49.87 108 SER B O 1
ATOM 1667 N N . ALA B 1 101 ? 6.313 1.815 10.959 1.00 48.74 109 ALA B N 1
ATOM 1668 C CA . ALA B 1 101 ? 6.267 0.395 10.648 1.00 44.34 109 ALA B CA 1
ATOM 1669 C C . ALA B 1 101 ? 6.429 -0.470 11.897 1.00 44.07 109 ALA B C 1
ATOM 1670 O O . ALA B 1 101 ? 6.522 -1.690 11.802 1.00 43.98 109 ALA B O 1
ATOM 1672 N N . GLY B 1 102 ? 6.478 0.169 13.063 1.00 45.63 110 GLY B N 1
ATOM 1673 C CA . GLY B 1 102 ? 6.610 -0.563 14.312 1.00 41.19 110 GLY B CA 1
ATOM 1674 C C . GLY B 1 102 ? 8.004 -1.053 14.667 1.00 43.62 110 GLY B C 1
ATOM 1675 O O . GLY B 1 102 ? 8.173 -1.784 15.646 1.00 43.63 110 GLY B O 1
ATOM 1676 N N . ARG B 1 103 ? 9.005 -0.658 13.885 1.00 41.30 111 ARG B N 1
ATOM 1677 C CA . ARG B 1 103 ? 10.382 -1.072 14.140 1.00 40.04 111 ARG B CA 1
ATOM 1678 C C . ARG B 1 103 ? 10.932 -0.366 15.384 1.00 40.64 111 ARG B C 1
ATOM 1679 O O . ARG B 1 103 ? 10.532 0.757 15.698 1.00 42.27 111 ARG B O 1
ATOM 1687 N N . ARG B 1 104 ? 11.834 -1.030 16.102 1.00 40.23 112 ARG B N 1
ATOM 1688 C CA . ARG B 1 104 ? 12.440 -0.434 17.288 1.00 39.60 112 ARG B CA 1
ATOM 1689 C C . ARG B 1 104 ? 13.689 0.334 16.860 1.00 37.59 112 ARG B C 1
ATOM 1690 O O . ARG B 1 104 ? 14.778 -0.225 16.763 1.00 37.40 112 ARG B O 1
ATOM 1698 N N . VAL B 1 105 ? 13.522 1.622 16.602 1.00 37.32 113 VAL B N 1
ATOM 1699 C CA . VAL B 1 105 ? 14.630 2.450 16.152 1.00 35.19 113 VAL B CA 1
ATOM 1700 C C . VAL B 1 105 ? 15.047 3.505 17.174 1.00 28.64 113 VAL B C 1
ATOM 1701 O O . VAL B 1 105 ? 14.246 3.936 17.996 1.00 33.04 113 VAL B O 1
ATOM 1705 N N . ALA B 1 106 ? 16.318 3.889 17.115 1.00 24.55 114 ALA B N 1
ATOM 1706 C CA . ALA B 1 106 ? 16.901 4.907 17.980 1.00 27.42 114 ALA B CA 1
ATOM 1707 C C . ALA B 1 106 ? 17.673 5.852 17.060 1.00 29.55 114 ALA B C 1
ATOM 1708 O O . ALA B 1 106 ? 17.991 5.497 15.922 1.00 24.85 114 ALA B O 1
ATOM 1710 N N . ALA B 1 107 ? 17.971 7.054 17.538 1.00 28.04 115 ALA B N 1
ATOM 1711 C CA . ALA B 1 107 ? 18.693 8.000 16.704 1.00 28.74 115 ALA B CA 1
ATOM 1712 C C . ALA B 1 107 ? 19.543 9.008 17.460 1.00 29.71 115 ALA B C 1
ATOM 1713 O O . ALA B 1 107 ? 19.379 9.211 18.660 1.00 24.39 115 ALA B O 1
ATOM 1715 N N . ILE B 1 108 ? 20.472 9.614 16.728 1.00 28.79 116 ILE B N 1
ATOM 1716 C CA . ILE B 1 108 ? 21.331 10.668 17.245 1.00 29.62 116 ILE B CA 1
ATOM 1717 C C . ILE B 1 108 ? 21.218 11.725 16.161 1.00 27.44 116 ILE B C 1
ATOM 1718 O O . ILE B 1 108 ? 21.600 11.496 15.017 1.00 26.22 116 ILE B O 1
ATOM 1723 N N . ILE B 1 109 ? 20.678 12.878 16.524 1.00 27.41 117 ILE B N 1
ATOM 1724 C CA . ILE B 1 109 ? 20.463 13.950 15.567 1.00 26.51 117 ILE B CA 1
ATOM 1725 C C . ILE B 1 109 ? 21.364 15.160 15.750 1.00 24.86 117 ILE B C 1
ATOM 1726 O O . ILE B 1 109 ? 21.383 15.762 16.817 1.00 28.39 117 ILE B O 1
ATOM 1731 N N . HIS B 1 110 ? 22.107 15.511 14.704 1.00 23.97 118 HIS B N 1
ATOM 1732 C CA . HIS B 1 110 ? 22.973 16.691 14.735 1.00 25.78 118 HIS B CA 1
ATOM 1733 C C . HIS B 1 110 ? 22.104 17.763 14.087 1.00 27.36 118 HIS B C 1
ATOM 1734 O O . HIS B 1 110 ? 21.731 17.634 12.917 1.00 23.38 118 HIS B O 1
ATOM 1741 N N . VAL B 1 111 ? 21.779 18.813 14.839 1.00 26.51 119 VAL B N 1
ATOM 1742 C CA . VAL B 1 111 ? 20.907 19.869 14.330 1.00 29.69 119 VAL B CA 1
ATOM 1743 C C . VAL B 1 111 ? 21.523 20.986 13.489 1.00 32.25 119 VAL B C 1
ATOM 1744 O O . VAL B 1 111 ? 20.790 21.750 12.867 1.00 34.28 119 VAL B O 1
ATOM 1748 N N . THR B 1 112 ? 22.847 21.096 13.457 1.00 33.71 120 THR B N 1
ATOM 1749 C CA . THR B 1 112 ? 23.483 22.142 12.654 1.00 37.62 120 THR B CA 1
ATOM 1750 C C . THR B 1 112 ? 24.336 21.574 11.525 1.00 43.12 120 THR B C 1
ATOM 1751 O O . THR B 1 112 ? 24.116 20.451 11.074 1.00 46.83 120 THR B O 1
ATOM 1755 N N . CYS B 1 113 ? 25.310 22.359 11.073 1.00 49.83 121 CYS B N 1
ATOM 1756 C CA . CYS B 1 113 ? 26.205 21.959 9.989 1.00 57.60 121 CYS B CA 1
ATOM 1757 C C . CYS B 1 113 ? 27.422 21.202 10.519 1.00 62.31 121 CYS B C 1
ATOM 1758 O O . CYS B 1 113 ? 27.717 20.110 9.983 1.00 62.89 121 CYS B O 1
#

Secondary structure (DSSP, 8-state):
----EEETTEEEETTEEE-S-EEE-TTS-EEE--HHHHHHHHSSTT--THHHHHHHTT--SEEEEE--TT-----SS--S-EEE-HHHHHHHHHHHHHTT--EEEEE----/----EEETTEEEETTEEESS-EEE-TTS-EEE--HHHHHHHHSSTT--GGGGHHHHTT--SEEEEE-TTTT-------SS-EEE-HHHHHHHHHHHHHTT--EEEEE----